Protein AF-A0A961HIG5-F1 (afdb_monomer)

Secondary structure (DSSP, 8-state):
----------------SS--TT-------EE--HHHHHTS----EEETTTEEE-HHHHHHHHTT---------HHHH-S-TTSSSPPHHHHHHHHHHHSB--STT---BGGGSEEEESSPP-SS-TTTS--SSGGGEEEE-HHHHHHHHHSS-EEEE-TT--EEEE-TTS-EEEPPS-SHHHH-GGGS----TT-HHHHHHHHHHHHHHHHHHHHHHHHHHHS----

Sequence (227 aa):
APAADRSRRHSIDGCGVDGCGSGARPVFHIVVNLSTLLGLDNDPGFLDGHGIIDAATLRTMVVEAERSYLNTHTKQADRQPTRYTPSKKLINLVKAGELCCTFPGCNSPVWKADIDHTTPFDHRNPTQGGQTVLTNLKPLCRFHHRIKTFTSWQDYQDDLGHGWFQSPTGHEFHAAFFTGRTLFPGLIPHRDPDHPARASLDTARQKRITKLADDQRKWDEANPPPF

Foldseek 3Di:
DDDDDDDDDDDCDDDDPDDPPDDPDDDKDKADDPCLLVVVDFQWIAIQPPGTHTSVVVNVVCPPDDDDDAAQPQCVQQVCQLDPDGDPNLLVLQQLFFQFAQPAPGRHGQVQWDWDFLFDADPVDRVPTGTPGNQGIHTHHPVVVCCCVPHPKHKDGDPQGWIWIADPVGDIGTTDPDGSCVSVVSSGRDDDPVPVVVVVVVVVVVVVVVVVVVVVVVVCVVVPPPD

Structure (mmCIF, N/CA/C/O backbone):
data_AF-A0A961HIG5-F1
#
_entry.id   AF-A0A961HIG5-F1
#
loop_
_atom_site.group_PDB
_atom_site.id
_atom_site.type_symbol
_atom_site.label_atom_id
_atom_site.label_alt_id
_atom_site.label_comp_id
_atom_site.label_asym_id
_atom_site.label_entity_id
_atom_site.label_seq_id
_atom_site.pdbx_PDB_ins_code
_atom_site.Cartn_x
_atom_site.Cartn_y
_atom_site.Cartn_z
_atom_site.occupancy
_atom_site.B_iso_or_equiv
_atom_site.auth_seq_id
_atom_site.auth_comp_id
_atom_site.auth_asym_id
_atom_site.auth_atom_id
_atom_site.pdbx_PDB_model_num
ATOM 1 N N . ALA A 1 1 ? -39.664 -16.058 -52.131 1.00 27.89 1 ALA A N 1
ATOM 2 C CA . ALA A 1 1 ? -38.583 -16.478 -53.048 1.00 27.89 1 ALA A CA 1
ATOM 3 C C . ALA A 1 1 ? -37.501 -15.394 -53.061 1.00 27.89 1 ALA A C 1
ATOM 5 O O . ALA A 1 1 ? -37.870 -14.236 -52.905 1.00 27.89 1 ALA A O 1
ATOM 6 N N . PRO A 1 2 ? -36.208 -15.755 -53.104 1.00 38.97 2 PRO A N 1
ATOM 7 C CA . PRO A 1 2 ? -35.175 -15.142 -52.261 1.00 38.97 2 PRO A CA 1
ATOM 8 C C . PRO A 1 2 ? -34.035 -14.410 -53.011 1.00 38.97 2 PRO A C 1
ATOM 10 O O . PRO A 1 2 ? -33.870 -14.580 -54.209 1.00 38.97 2 PRO A O 1
ATOM 13 N N . ALA A 1 3 ? -33.254 -13.656 -52.218 1.00 30.62 3 ALA A N 1
ATOM 14 C CA . ALA A 1 3 ? -31.792 -13.435 -52.222 1.00 30.62 3 ALA A CA 1
ATOM 15 C C . ALA A 1 3 ? -31.016 -12.916 -53.460 1.00 30.62 3 ALA A C 1
ATOM 17 O O . ALA A 1 3 ? -30.985 -13.543 -54.510 1.00 30.62 3 ALA A O 1
ATOM 18 N N . ALA A 1 4 ? -30.219 -11.862 -53.217 1.00 35.62 4 ALA A N 1
ATOM 19 C CA . ALA A 1 4 ? -28.818 -11.702 -53.658 1.00 35.62 4 ALA A CA 1
ATOM 20 C C . ALA A 1 4 ? -28.179 -10.559 -52.828 1.00 35.62 4 ALA A C 1
ATOM 22 O O . ALA A 1 4 ? -28.488 -9.388 -53.029 1.00 35.62 4 ALA A O 1
ATOM 23 N N . ASP A 1 5 ? -27.553 -10.846 -51.685 1.00 37.12 5 ASP A N 1
ATOM 24 C CA . ASP A 1 5 ? -26.094 -10.984 -51.500 1.00 37.12 5 ASP A CA 1
ATOM 25 C C . ASP A 1 5 ? -25.216 -10.102 -52.411 1.00 37.12 5 ASP A C 1
ATOM 27 O O . ASP A 1 5 ? -25.102 -10.329 -53.616 1.00 37.12 5 ASP A O 1
ATOM 31 N N . ARG A 1 6 ? -24.546 -9.115 -51.801 1.00 35.97 6 ARG A N 1
ATOM 32 C CA . ARG A 1 6 ? -23.337 -8.481 -52.343 1.00 35.97 6 ARG A CA 1
ATOM 33 C C . ARG A 1 6 ? -22.334 -8.239 -51.218 1.00 35.97 6 ARG A C 1
ATOM 35 O O . ARG A 1 6 ? -22.280 -7.168 -50.613 1.00 35.97 6 ARG A O 1
ATOM 42 N N . SER A 1 7 ? -21.507 -9.252 -50.988 1.00 35.88 7 SER A N 1
ATOM 43 C CA . SER A 1 7 ? -20.233 -9.193 -50.272 1.00 35.88 7 SER A CA 1
ATOM 44 C C . SER A 1 7 ? -19.370 -7.991 -50.703 1.00 35.88 7 SER A C 1
ATOM 46 O O . SER A 1 7 ? -18.985 -7.886 -51.873 1.00 35.88 7 SER A O 1
ATOM 48 N N . ARG A 1 8 ? -19.000 -7.107 -49.764 1.00 38.16 8 ARG A N 1
ATOM 49 C CA . ARG A 1 8 ? -17.927 -6.116 -49.961 1.00 38.16 8 ARG A CA 1
ATOM 50 C C . ARG A 1 8 ? -16.579 -6.784 -49.703 1.00 38.16 8 ARG A C 1
ATOM 52 O O . ARG A 1 8 ? -16.236 -7.067 -48.558 1.00 38.16 8 ARG A O 1
ATOM 59 N N . ARG A 1 9 ? -15.808 -7.013 -50.767 1.00 37.03 9 ARG A N 1
ATOM 60 C CA . ARG A 1 9 ? -14.381 -7.345 -50.673 1.00 37.03 9 ARG A CA 1
ATOM 61 C C . ARG A 1 9 ? -13.638 -6.109 -50.160 1.00 37.03 9 ARG A C 1
ATOM 63 O O . ARG A 1 9 ? -13.699 -5.063 -50.799 1.00 37.03 9 ARG A O 1
ATOM 70 N N . HIS A 1 10 ? -12.982 -6.220 -49.007 1.00 35.84 10 HIS A N 1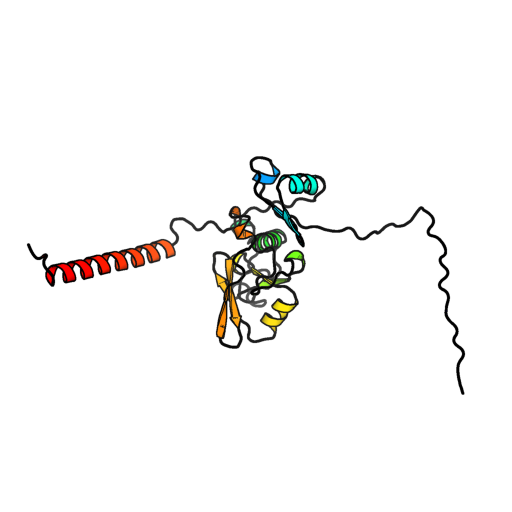
ATOM 71 C CA . HIS A 1 10 ? -11.962 -5.258 -48.595 1.00 35.84 10 HIS A CA 1
ATOM 72 C C . HIS A 1 10 ? -10.708 -5.534 -49.425 1.00 35.84 10 HIS A C 1
ATOM 74 O O . HIS A 1 10 ? -10.149 -6.628 -49.353 1.00 35.84 10 HIS A O 1
ATOM 80 N N . SER A 1 11 ? -10.332 -4.559 -50.255 1.00 34.88 11 SER A N 1
ATOM 81 C CA . SER A 1 11 ? -9.050 -4.535 -50.956 1.00 34.88 11 SER A CA 1
ATOM 82 C C . SER A 1 11 ? -7.937 -4.441 -49.918 1.00 34.88 11 SER A C 1
ATOM 84 O O . SER A 1 11 ? -7.980 -3.582 -49.037 1.00 34.88 11 SER A O 1
ATOM 86 N N . ILE A 1 12 ? -6.982 -5.360 -49.998 1.00 47.44 12 ILE A N 1
ATOM 87 C CA . ILE A 1 12 ? -5.754 -5.345 -49.212 1.00 47.44 12 ILE A CA 1
ATOM 88 C C . ILE A 1 12 ? -4.746 -4.568 -50.060 1.00 47.44 12 ILE A C 1
ATOM 90 O O . ILE A 1 12 ? -3.967 -5.167 -50.794 1.00 47.44 12 ILE A O 1
ATOM 94 N N . ASP A 1 13 ? -4.817 -3.239 -50.019 1.00 41.00 13 ASP A N 1
ATOM 95 C CA . ASP A 1 13 ? -3.813 -2.385 -50.652 1.00 41.00 13 ASP A CA 1
ATOM 96 C C . ASP A 1 13 ? -2.724 -2.039 -49.632 1.00 41.00 13 ASP A C 1
ATOM 98 O O . ASP A 1 13 ? -2.993 -1.647 -48.495 1.00 41.00 13 ASP A O 1
ATOM 102 N N . GLY A 1 14 ? -1.486 -2.318 -50.039 1.00 38.78 14 GLY A N 1
ATOM 103 C CA . GLY A 1 14 ? -0.325 -2.492 -49.179 1.00 38.78 14 GLY A CA 1
ATOM 104 C C . GLY A 1 14 ? 0.118 -1.259 -48.395 1.00 38.78 14 GLY A C 1
ATOM 105 O O . GLY A 1 14 ? 0.105 -0.129 -48.878 1.00 38.78 14 GLY A O 1
ATOM 106 N N . CYS A 1 15 ? 0.611 -1.512 -47.181 1.00 40.19 15 CYS A N 1
ATOM 107 C CA . CYS A 1 15 ? 1.412 -0.552 -46.437 1.00 40.19 15 CYS A CA 1
ATOM 108 C C . CYS A 1 15 ? 2.809 -0.463 -47.058 1.00 40.19 15 CYS A C 1
ATOM 110 O O . CYS A 1 15 ? 3.626 -1.374 -46.914 1.00 40.19 15 CYS A O 1
ATOM 112 N N . GLY A 1 16 ? 3.068 0.657 -47.730 1.00 37.06 16 GLY A N 1
ATOM 113 C CA . GLY A 1 16 ? 4.418 1.149 -47.961 1.00 37.06 16 GLY A CA 1
ATOM 114 C C . GLY A 1 16 ? 5.105 1.465 -46.633 1.00 37.06 16 GLY A C 1
ATOM 115 O O . GLY A 1 16 ? 4.477 1.914 -45.671 1.00 37.06 16 GLY A O 1
ATOM 116 N N . VAL A 1 17 ? 6.401 1.177 -46.595 1.00 49.66 17 VAL A N 1
ATOM 117 C CA . VAL A 1 17 ? 7.328 1.658 -45.570 1.00 49.66 17 VAL A CA 1
ATOM 118 C C . VAL A 1 17 ? 7.279 3.191 -45.567 1.00 49.66 17 VAL A C 1
ATOM 120 O O . VAL A 1 17 ? 7.107 3.781 -46.626 1.00 49.66 17 VAL A O 1
ATOM 123 N N . ASP A 1 18 ? 7.406 3.804 -44.392 1.00 48.84 18 ASP A N 1
ATOM 124 C CA . ASP A 1 18 ? 7.372 5.258 -44.138 1.00 48.84 18 ASP A CA 1
ATOM 125 C C . ASP A 1 18 ? 5.998 5.809 -43.714 1.00 48.84 18 ASP A C 1
ATOM 127 O O . ASP A 1 18 ? 5.265 6.425 -44.482 1.00 48.84 18 ASP A O 1
ATOM 131 N N . GLY A 1 19 ? 5.671 5.643 -42.421 1.00 51.16 19 GLY A N 1
ATOM 132 C CA . GLY A 1 19 ? 4.637 6.469 -41.782 1.00 51.16 19 GLY A CA 1
ATOM 133 C C . GLY A 1 19 ? 3.718 5.808 -40.753 1.00 51.16 19 GLY A C 1
ATOM 134 O O . GLY A 1 19 ? 2.535 6.121 -40.739 1.00 51.16 19 GLY A O 1
ATOM 135 N N . CYS A 1 20 ? 4.207 4.945 -39.854 1.00 45.97 20 CYS A N 1
ATOM 136 C CA . CYS A 1 20 ? 3.412 4.492 -38.697 1.00 45.97 20 CYS A CA 1
ATOM 137 C C . CYS A 1 20 ? 3.856 5.200 -37.404 1.00 45.97 20 CYS A C 1
ATOM 139 O O . CYS A 1 20 ? 4.353 4.591 -36.456 1.00 45.97 20 CYS A O 1
ATOM 141 N N . GLY A 1 21 ? 3.711 6.524 -37.371 1.00 54.53 21 GLY A N 1
ATOM 142 C CA . GLY A 1 21 ? 4.000 7.349 -36.198 1.00 54.53 21 GLY A CA 1
ATOM 143 C C . GLY A 1 21 ? 2.856 7.337 -35.183 1.00 54.53 21 GLY A C 1
ATOM 144 O O . GLY A 1 21 ? 2.127 8.316 -35.097 1.00 54.53 21 GLY A O 1
ATOM 145 N N . SER A 1 22 ? 2.666 6.228 -34.460 1.00 60.75 22 SER A N 1
ATOM 146 C CA . SER A 1 22 ? 2.054 6.143 -33.108 1.00 60.75 22 SER A CA 1
ATOM 147 C C . SER A 1 22 ? 1.674 4.696 -32.761 1.00 60.75 22 SER A C 1
ATOM 149 O O . SER A 1 22 ? 0.529 4.375 -32.455 1.00 60.75 22 SER A O 1
ATOM 151 N N . GLY A 1 23 ? 2.650 3.785 -32.793 1.00 63.56 23 GLY A N 1
ATOM 152 C CA . GLY A 1 23 ? 2.466 2.474 -32.167 1.00 63.56 23 GLY A CA 1
ATOM 153 C C . GLY A 1 23 ? 2.168 2.645 -30.674 1.00 63.56 23 GLY A C 1
ATOM 154 O O . GLY A 1 23 ? 2.812 3.459 -30.005 1.00 63.56 23 GLY A O 1
ATOM 155 N N . ALA A 1 24 ? 1.187 1.906 -30.151 1.00 75.19 24 ALA A N 1
ATOM 156 C CA . ALA A 1 24 ? 0.910 1.876 -28.720 1.00 75.19 24 ALA A CA 1
ATOM 157 C C . ALA A 1 24 ? 2.203 1.533 -27.965 1.00 75.19 24 ALA A C 1
ATOM 159 O O . ALA A 1 24 ? 2.810 0.489 -28.200 1.00 75.19 24 ALA A O 1
ATOM 160 N N . ARG A 1 25 ? 2.644 2.429 -27.078 1.00 74.69 25 ARG A N 1
ATOM 161 C CA . ARG A 1 25 ? 3.810 2.188 -26.227 1.00 74.69 25 ARG A CA 1
ATOM 162 C C . ARG A 1 25 ? 3.351 1.437 -24.980 1.00 74.69 25 ARG A C 1
ATOM 164 O O . ARG A 1 25 ? 2.578 2.012 -24.211 1.00 74.69 25 ARG A O 1
ATOM 171 N N . PRO A 1 26 ? 3.772 0.179 -24.770 1.00 77.50 26 PRO A N 1
ATOM 172 C CA . PRO A 1 26 ? 3.447 -0.518 -23.538 1.00 77.50 26 PRO A CA 1
ATOM 173 C C . PRO A 1 26 ? 4.141 0.187 -22.370 1.00 77.50 26 PRO A C 1
ATOM 175 O O . PRO A 1 26 ? 5.339 0.458 -22.419 1.00 77.50 26 PRO A O 1
ATOM 178 N N . VAL A 1 27 ? 3.372 0.510 -21.331 1.00 83.44 27 VAL A N 1
ATOM 179 C CA . VAL A 1 27 ? 3.890 1.065 -20.078 1.00 83.44 27 VAL A CA 1
ATOM 180 C C . VAL A 1 27 ? 3.817 -0.030 -19.030 1.00 83.44 27 VAL A C 1
ATOM 182 O O . VAL A 1 27 ? 2.736 -0.539 -18.737 1.00 83.44 27 VAL A O 1
ATOM 185 N N . PHE A 1 28 ? 4.971 -0.377 -18.473 1.00 85.56 28 PHE A N 1
ATOM 186 C CA . PHE A 1 28 ? 5.079 -1.305 -17.358 1.00 85.56 28 PHE A CA 1
ATOM 187 C C . PHE A 1 28 ? 5.464 -0.543 -16.100 1.00 85.56 28 PHE A C 1
ATOM 189 O O . PHE A 1 28 ? 6.299 0.362 -16.135 1.00 85.56 28 PHE A O 1
ATOM 196 N N . HIS A 1 29 ? 4.868 -0.932 -14.980 1.00 89.88 29 HIS A N 1
ATOM 197 C CA . HIS A 1 29 ? 5.232 -0.400 -13.681 1.00 89.88 29 HIS A CA 1
ATOM 198 C C . HIS A 1 29 ? 6.036 -1.441 -12.916 1.00 89.88 29 HIS A C 1
ATOM 200 O O . HIS A 1 29 ? 5.596 -2.580 -12.756 1.00 89.88 29 HIS A O 1
ATOM 206 N N . ILE A 1 30 ? 7.210 -1.027 -12.449 1.00 91.75 30 ILE A N 1
ATOM 207 C CA . ILE A 1 30 ? 8.127 -1.862 -11.681 1.00 91.75 30 ILE A CA 1
ATOM 208 C C . ILE A 1 30 ? 8.302 -1.228 -10.305 1.00 91.75 30 ILE A C 1
ATOM 210 O O . ILE A 1 30 ? 8.527 -0.021 -10.197 1.00 91.75 30 ILE A O 1
ATOM 214 N N . VAL A 1 31 ? 8.205 -2.044 -9.260 1.00 93.00 31 VAL A N 1
ATOM 215 C CA . VAL A 1 31 ? 8.526 -1.658 -7.884 1.00 93.00 31 VAL A CA 1
ATOM 216 C C . VAL A 1 31 ? 9.717 -2.488 -7.425 1.00 93.00 31 VAL A C 1
ATOM 218 O O . VAL A 1 31 ? 9.746 -3.702 -7.625 1.00 93.00 31 VAL A O 1
ATOM 221 N N . VAL A 1 32 ? 10.718 -1.825 -6.850 1.00 93.00 32 VAL A N 1
ATOM 222 C CA . VAL A 1 32 ? 11.973 -2.454 -6.436 1.00 93.00 32 VAL A CA 1
ATOM 223 C C . VAL A 1 32 ? 12.620 -1.695 -5.286 1.00 93.00 32 VAL A C 1
ATOM 225 O O . VAL A 1 32 ? 12.506 -0.468 -5.207 1.00 93.00 32 VAL A O 1
ATOM 228 N N . ASN A 1 33 ? 13.347 -2.416 -4.433 1.00 92.12 33 ASN A N 1
ATOM 229 C CA . ASN A 1 33 ? 14.245 -1.808 -3.461 1.00 92.12 33 ASN A CA 1
ATOM 230 C C . ASN A 1 33 ? 15.426 -1.116 -4.162 1.00 92.12 33 ASN A C 1
ATOM 232 O O . ASN A 1 33 ? 16.000 -1.610 -5.135 1.00 92.12 33 ASN A O 1
ATOM 236 N N . LEU A 1 34 ? 15.834 0.041 -3.637 1.00 90.69 34 LEU A N 1
ATOM 237 C CA . LEU A 1 34 ? 16.989 0.766 -4.172 1.00 90.69 34 LEU A CA 1
ATOM 238 C C . LEU A 1 34 ? 18.288 -0.042 -4.018 1.00 90.69 34 LEU A C 1
ATOM 240 O O . LEU A 1 34 ? 19.128 -0.012 -4.910 1.00 90.69 34 LEU A O 1
ATOM 244 N N . SER A 1 35 ? 18.445 -0.778 -2.917 1.00 91.12 35 SER A N 1
ATOM 245 C CA . SER A 1 35 ? 19.607 -1.635 -2.656 1.00 91.12 35 SER A CA 1
ATOM 246 C C . SER A 1 35 ? 19.746 -2.745 -3.699 1.00 91.12 35 SER A C 1
ATOM 248 O O . SER A 1 35 ? 20.835 -2.928 -4.253 1.00 91.12 35 SER A O 1
ATOM 250 N N . THR A 1 36 ? 18.629 -3.373 -4.074 1.00 91.81 36 THR A N 1
ATOM 251 C CA . THR A 1 36 ? 18.573 -4.310 -5.193 1.00 91.81 36 THR A CA 1
ATOM 252 C C . THR A 1 36 ? 18.992 -3.620 -6.466 1.00 91.81 36 THR A C 1
ATOM 254 O O . THR A 1 36 ? 19.900 -4.106 -7.114 1.00 91.81 36 THR A O 1
ATOM 257 N N . LEU A 1 37 ? 18.425 -2.461 -6.815 1.00 90.38 37 LEU A N 1
ATOM 258 C CA . LEU A 1 37 ? 18.792 -1.758 -8.048 1.00 90.38 37 LEU A CA 1
ATOM 259 C C . LEU A 1 37 ? 20.294 -1.414 -8.109 1.00 90.38 37 LEU A C 1
ATOM 261 O O . LEU A 1 37 ? 20.908 -1.540 -9.166 1.00 90.38 37 LEU A O 1
ATOM 265 N N . LEU A 1 38 ? 20.889 -1.034 -6.975 1.00 91.00 38 LEU A N 1
ATOM 266 C CA . LEU A 1 38 ? 22.311 -0.703 -6.841 1.00 91.00 38 LEU A CA 1
ATOM 267 C C . LEU A 1 38 ? 23.243 -1.928 -6.805 1.00 91.00 38 LEU A C 1
ATOM 269 O O . LEU A 1 38 ? 24.457 -1.757 -6.847 1.00 91.00 38 LEU A O 1
ATOM 273 N N . GLY A 1 39 ? 22.704 -3.149 -6.736 1.00 91.81 39 GLY A N 1
ATOM 274 C CA . GLY A 1 39 ? 23.513 -4.376 -6.685 1.00 91.81 39 GLY A CA 1
ATOM 275 C C . GLY A 1 39 ? 24.092 -4.688 -5.314 1.00 91.81 39 GLY A C 1
ATOM 276 O O . GLY A 1 39 ? 25.037 -5.464 -5.221 1.00 91.81 39 GLY A O 1
ATOM 277 N N . LEU A 1 40 ? 23.523 -4.101 -4.260 1.00 93.00 40 LEU A N 1
ATOM 278 C CA . LEU A 1 40 ? 23.898 -4.392 -2.876 1.00 93.00 40 LEU A CA 1
ATOM 279 C C . LEU A 1 40 ? 23.270 -5.702 -2.378 1.00 93.00 40 LEU A C 1
ATOM 281 O O . LEU A 1 40 ? 23.821 -6.348 -1.492 1.00 93.00 40 LEU A O 1
ATOM 285 N N . ASP A 1 41 ? 22.143 -6.096 -2.969 1.00 93.06 41 ASP A N 1
ATOM 286 C CA . ASP A 1 41 ? 21.454 -7.362 -2.733 1.00 93.06 41 ASP A CA 1
ATOM 287 C C . ASP A 1 41 ? 20.773 -7.869 -4.021 1.00 93.06 41 ASP A C 1
ATOM 289 O O . ASP A 1 41 ? 20.857 -7.247 -5.091 1.00 93.06 41 ASP A O 1
ATOM 293 N N . ASN A 1 42 ? 20.122 -9.030 -3.910 1.00 94.00 42 ASN A N 1
ATOM 294 C CA . ASN A 1 42 ? 19.331 -9.661 -4.966 1.00 94.00 42 ASN A CA 1
ATOM 295 C C . ASN A 1 42 ? 17.886 -9.915 -4.513 1.00 94.00 42 ASN A C 1
ATOM 297 O O . ASN A 1 42 ? 17.303 -10.939 -4.880 1.00 94.00 42 ASN A O 1
ATOM 301 N N . ASP A 1 43 ? 17.314 -9.008 -3.717 1.00 93.38 43 ASP A N 1
ATOM 302 C CA . ASP A 1 43 ? 15.897 -9.109 -3.371 1.00 93.38 43 ASP A CA 1
ATOM 303 C C . ASP A 1 43 ? 15.028 -9.048 -4.641 1.00 93.38 43 ASP A C 1
ATOM 305 O O . ASP A 1 43 ? 15.388 -8.401 -5.631 1.00 93.38 43 ASP A O 1
ATOM 309 N N . PRO A 1 44 ? 13.883 -9.741 -4.666 1.00 93.56 44 PRO A N 1
ATOM 310 C CA . PRO A 1 44 ? 13.012 -9.721 -5.827 1.00 93.56 44 PRO A CA 1
ATOM 311 C C . PRO A 1 44 ? 12.307 -8.366 -5.992 1.00 93.56 44 PRO A C 1
ATOM 313 O O . PRO A 1 44 ? 12.047 -7.641 -5.031 1.00 93.56 44 PRO A O 1
ATOM 316 N N . GLY A 1 45 ? 11.933 -8.046 -7.229 1.00 93.19 45 GLY A N 1
ATOM 317 C CA . GLY A 1 45 ? 11.061 -6.914 -7.537 1.00 93.19 45 GLY A CA 1
ATOM 318 C C . GLY A 1 45 ? 9.658 -7.352 -7.932 1.00 93.19 45 GLY A C 1
ATOM 319 O O . GLY A 1 45 ? 9.367 -8.538 -8.069 1.00 93.19 45 GLY A O 1
ATOM 320 N N . PHE A 1 46 ? 8.782 -6.378 -8.156 1.00 93.56 46 PHE A N 1
ATOM 321 C CA . PHE A 1 46 ? 7.431 -6.607 -8.656 1.00 93.56 46 PHE A CA 1
ATOM 322 C C . PHE A 1 46 ? 7.233 -5.911 -10.000 1.00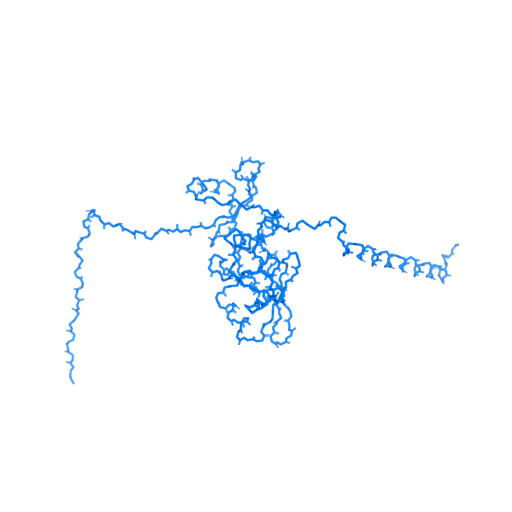 93.56 46 PHE A C 1
ATOM 324 O O . PHE A 1 46 ? 7.473 -4.709 -10.116 1.00 93.56 46 PHE A O 1
ATOM 331 N N . LEU A 1 47 ? 6.752 -6.658 -10.990 1.00 92.12 47 LEU A N 1
ATOM 332 C CA . LEU A 1 47 ? 6.359 -6.180 -12.309 1.00 92.12 47 LEU A CA 1
ATOM 333 C C . LEU A 1 47 ? 4.840 -6.273 -12.451 1.00 92.12 47 LEU A C 1
ATOM 335 O O . LEU A 1 47 ? 4.253 -7.354 -12.355 1.00 92.12 47 LEU A O 1
ATOM 339 N N . ASP A 1 48 ? 4.197 -5.142 -12.728 1.00 87.88 48 ASP A N 1
ATOM 340 C CA . ASP A 1 48 ? 2.748 -5.105 -12.883 1.00 87.88 48 ASP A CA 1
ATOM 341 C C . ASP A 1 48 ? 2.244 -6.060 -13.979 1.00 87.88 48 ASP A C 1
ATOM 343 O O . ASP A 1 48 ? 2.833 -6.194 -15.056 1.00 87.88 48 ASP A O 1
ATOM 347 N N . GLY A 1 49 ? 1.147 -6.756 -13.680 1.00 84.19 49 GLY A N 1
ATOM 348 C CA . GLY A 1 49 ? 0.547 -7.769 -14.551 1.00 84.19 49 GLY A CA 1
ATOM 349 C C . GLY A 1 49 ? 1.306 -9.099 -14.655 1.00 84.19 49 GLY A C 1
ATOM 350 O O . GLY A 1 49 ? 0.733 -10.051 -15.176 1.00 84.19 49 GLY A O 1
ATOM 351 N N . HIS A 1 50 ? 2.540 -9.190 -14.148 1.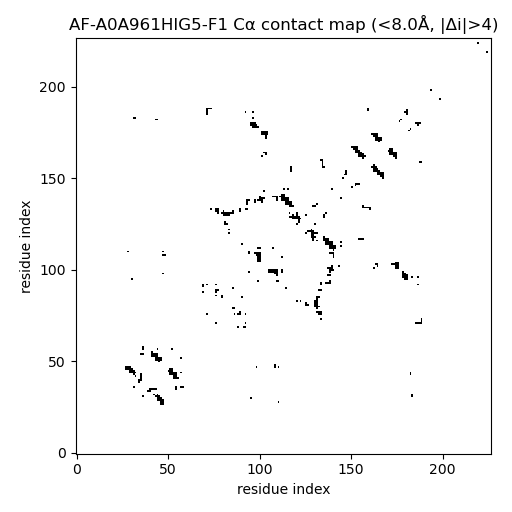00 87.56 50 HIS A N 1
ATOM 352 C CA . HIS A 1 50 ? 3.372 -10.400 -14.222 1.00 87.56 50 HIS A CA 1
ATOM 353 C C . HIS A 1 50 ? 3.704 -10.974 -12.840 1.00 87.56 50 HIS A C 1
ATOM 355 O O . HIS A 1 50 ? 3.843 -12.185 -12.697 1.00 87.56 50 HIS A O 1
ATOM 361 N N . GLY A 1 51 ? 3.774 -10.124 -11.813 1.00 89.62 51 GLY A N 1
ATOM 362 C CA . GLY A 1 51 ? 4.057 -10.526 -10.442 1.00 89.62 51 GLY A CA 1
ATOM 363 C C . GLY A 1 51 ? 5.522 -10.333 -10.064 1.00 89.62 51 GLY A C 1
ATOM 364 O O . GLY A 1 51 ? 6.163 -9.363 -10.463 1.00 89.62 51 GLY A O 1
ATOM 365 N N . ILE A 1 52 ? 6.033 -11.235 -9.230 1.00 92.38 52 ILE A N 1
ATOM 366 C CA . ILE A 1 52 ? 7.389 -11.151 -8.686 1.00 92.38 52 ILE A CA 1
ATOM 367 C C . ILE A 1 52 ? 8.405 -11.527 -9.774 1.00 92.38 52 ILE A C 1
ATOM 369 O O . ILE A 1 52 ? 8.240 -12.542 -10.447 1.00 92.38 52 ILE A O 1
ATOM 373 N N . ILE A 1 53 ? 9.454 -10.718 -9.926 1.00 94.19 53 ILE A N 1
ATOM 374 C CA . ILE A 1 53 ? 10.549 -10.933 -10.880 1.00 94.19 53 ILE A CA 1
ATOM 375 C C . ILE A 1 53 ? 11.902 -10.922 -10.165 1.00 94.19 53 ILE A C 1
ATOM 377 O O . ILE A 1 53 ? 12.068 -10.274 -9.129 1.00 94.19 53 ILE A O 1
ATOM 381 N N . ASP A 1 54 ? 12.878 -11.640 -10.717 1.00 95.25 54 ASP A N 1
ATOM 382 C CA . ASP A 1 54 ? 14.222 -11.708 -10.153 1.00 95.25 54 ASP A CA 1
ATOM 383 C C . ASP A 1 54 ? 15.017 -10.411 -10.382 1.00 95.25 54 ASP A C 1
ATOM 385 O O . ASP A 1 54 ? 14.751 -9.625 -11.299 1.00 95.25 54 ASP A O 1
ATOM 389 N N . ALA A 1 55 ? 16.033 -10.201 -9.545 1.00 94.81 55 ALA A N 1
ATOM 390 C CA . ALA A 1 55 ? 16.855 -9.002 -9.582 1.00 94.81 55 ALA A CA 1
ATOM 391 C C . ALA A 1 55 ? 17.633 -8.833 -10.901 1.00 94.81 55 ALA A C 1
ATOM 393 O O . ALA A 1 55 ? 17.866 -7.699 -11.317 1.00 94.81 55 ALA A O 1
ATOM 394 N N . ALA A 1 56 ? 18.050 -9.914 -11.571 1.00 93.44 56 ALA A N 1
ATOM 395 C CA . ALA A 1 56 ? 18.814 -9.813 -12.815 1.00 93.44 56 ALA A CA 1
ATOM 396 C C . ALA A 1 56 ? 17.921 -9.319 -13.960 1.00 93.44 56 ALA A C 1
ATOM 398 O O . ALA A 1 56 ? 18.258 -8.326 -14.608 1.00 93.44 56 ALA A O 1
ATOM 399 N N . THR A 1 57 ? 16.746 -9.931 -14.134 1.00 92.56 57 THR A N 1
ATOM 400 C CA . THR A 1 57 ? 15.729 -9.483 -15.098 1.00 92.56 57 THR A CA 1
ATOM 401 C C . THR A 1 57 ? 15.333 -8.032 -14.845 1.00 92.56 57 THR A C 1
ATOM 403 O O . THR A 1 57 ? 15.254 -7.222 -15.773 1.00 92.56 57 THR A O 1
ATOM 406 N N . LEU A 1 58 ? 15.140 -7.669 -13.576 1.00 92.00 58 LEU A N 1
ATOM 407 C CA . LEU A 1 58 ? 14.768 -6.316 -13.197 1.00 92.00 58 LEU A CA 1
ATOM 408 C C . LEU A 1 58 ? 15.822 -5.280 -13.591 1.00 92.00 58 LEU A C 1
ATOM 410 O O . LEU A 1 58 ? 15.475 -4.243 -14.159 1.00 92.00 58 LEU A O 1
ATOM 414 N N . ARG A 1 59 ? 17.105 -5.542 -13.310 1.00 91.75 59 ARG A N 1
ATOM 415 C CA . ARG A 1 59 ? 18.203 -4.629 -13.672 1.00 91.75 59 ARG A CA 1
ATOM 416 C C . ARG A 1 59 ? 18.212 -4.354 -15.169 1.00 91.75 59 ARG A C 1
ATOM 418 O O . ARG A 1 59 ? 18.380 -3.201 -15.549 1.00 91.75 59 ARG A O 1
ATOM 425 N N . THR A 1 60 ? 17.977 -5.376 -15.993 1.00 90.75 60 THR A N 1
ATOM 426 C CA . THR A 1 60 ? 17.876 -5.231 -17.450 1.00 90.75 60 THR A CA 1
ATOM 427 C C . THR A 1 60 ? 16.706 -4.333 -17.848 1.00 90.75 60 THR A C 1
ATOM 429 O O . THR A 1 60 ? 16.882 -3.434 -18.665 1.00 90.75 60 THR A O 1
ATOM 432 N N . MET A 1 61 ? 15.531 -4.512 -17.236 1.00 87.12 61 MET A N 1
ATOM 433 C CA . MET A 1 61 ? 14.343 -3.702 -17.539 1.00 87.12 61 MET A CA 1
ATOM 434 C C . MET A 1 61 ? 14.482 -2.236 -17.105 1.00 87.12 61 MET A C 1
ATOM 436 O O . MET A 1 61 ? 13.998 -1.334 -17.785 1.00 87.12 61 MET A O 1
ATOM 440 N N . VAL A 1 62 ? 15.142 -1.970 -15.974 1.00 85.81 62 VAL A N 1
ATOM 441 C CA . VAL A 1 62 ? 15.230 -0.615 -15.400 1.00 85.81 62 VAL A CA 1
ATOM 442 C C . VAL A 1 62 ? 16.255 0.277 -16.122 1.00 85.81 62 VAL A C 1
ATOM 444 O O . VAL A 1 62 ? 16.257 1.494 -15.907 1.00 85.81 62 VAL A O 1
ATOM 447 N N . VAL A 1 63 ? 17.099 -0.269 -17.009 1.00 83.56 63 VAL A N 1
ATOM 448 C CA . VAL A 1 63 ? 18.056 0.521 -17.815 1.00 83.56 63 VAL A CA 1
ATOM 449 C C . VAL A 1 63 ? 17.352 1.641 -18.584 1.00 83.56 63 VAL A C 1
ATOM 451 O O . VAL A 1 63 ? 17.810 2.780 -18.539 1.00 83.56 63 VAL A O 1
ATOM 454 N N . GLU A 1 64 ? 16.217 1.341 -19.212 1.00 79.75 64 GLU A N 1
ATOM 455 C CA . GLU A 1 64 ? 15.481 2.276 -20.077 1.00 79.75 64 GLU A CA 1
ATOM 456 C C . GLU A 1 64 ? 14.273 2.930 -19.383 1.00 79.75 64 GLU A C 1
ATOM 458 O O . GLU A 1 64 ? 13.543 3.715 -19.989 1.00 79.75 64 GLU A O 1
ATOM 463 N N . ALA A 1 65 ? 14.037 2.614 -18.107 1.00 84.06 65 ALA A N 1
ATOM 464 C CA . ALA A 1 65 ? 12.855 3.063 -17.382 1.00 84.06 65 ALA A CA 1
ATOM 465 C C . ALA A 1 65 ? 12.998 4.494 -16.839 1.00 84.06 65 ALA A C 1
ATOM 467 O O . ALA A 1 65 ? 14.034 4.870 -16.284 1.00 84.06 65 ALA A O 1
ATOM 468 N N . GLU A 1 66 ? 11.908 5.265 -16.890 1.00 86.12 66 GLU A N 1
ATOM 469 C CA . GLU A 1 66 ? 11.763 6.463 -16.059 1.00 86.12 66 GLU A CA 1
ATOM 470 C C . GLU A 1 66 ? 11.655 6.047 -14.584 1.00 86.12 66 GLU A C 1
ATOM 472 O O . GLU A 1 66 ? 10.921 5.120 -14.233 1.00 86.12 66 GLU A O 1
ATOM 477 N N . ARG A 1 67 ? 12.395 6.727 -13.702 1.00 85.88 67 ARG A N 1
ATOM 478 C CA . ARG A 1 67 ? 12.536 6.326 -12.296 1.00 85.88 67 ARG A CA 1
ATOM 479 C C . ARG A 1 67 ? 11.918 7.356 -11.365 1.00 85.88 67 ARG A C 1
ATOM 481 O O . ARG A 1 67 ? 12.207 8.547 -11.453 1.00 85.88 67 ARG A O 1
ATOM 488 N N . SER A 1 68 ? 11.128 6.876 -10.410 1.00 84.38 68 SER A N 1
ATOM 489 C CA . SER A 1 68 ? 10.618 7.671 -9.295 1.00 84.38 68 SER A CA 1
ATOM 490 C C . SER A 1 68 ? 11.083 7.053 -7.983 1.00 84.38 68 SER A C 1
ATOM 492 O O . SER A 1 68 ? 10.801 5.889 -7.712 1.00 84.38 68 SER A O 1
ATOM 494 N N . TYR A 1 69 ? 11.798 7.827 -7.168 1.00 85.38 69 TYR A N 1
ATOM 495 C CA . TYR A 1 69 ? 12.287 7.365 -5.872 1.00 85.38 69 TYR A CA 1
ATOM 496 C C . TYR A 1 69 ? 11.258 7.652 -4.778 1.00 85.38 69 TYR A C 1
ATOM 498 O O . TYR A 1 69 ? 10.834 8.796 -4.573 1.00 85.38 69 TYR A O 1
ATOM 506 N N . LEU A 1 70 ? 10.864 6.601 -4.064 1.00 81.94 70 LEU A N 1
ATOM 507 C CA . LEU A 1 70 ? 9.928 6.678 -2.952 1.00 81.94 70 LEU A CA 1
ATOM 508 C C . LEU A 1 70 ? 10.715 6.675 -1.644 1.00 81.94 70 LEU A C 1
ATOM 510 O O . LEU A 1 70 ? 11.449 5.737 -1.361 1.00 81.94 70 LEU A O 1
ATOM 514 N N . ASN A 1 71 ? 10.538 7.726 -0.843 1.00 73.31 71 ASN A N 1
ATOM 515 C CA . ASN A 1 71 ? 11.050 7.775 0.524 1.00 73.31 71 ASN A CA 1
ATOM 516 C C . ASN A 1 71 ? 9.883 7.599 1.486 1.00 73.31 71 ASN A C 1
ATOM 518 O O . ASN A 1 71 ? 8.851 8.255 1.331 1.00 73.31 71 ASN A O 1
ATOM 522 N N . THR A 1 72 ? 10.088 6.764 2.497 1.00 64.25 72 THR A N 1
ATOM 523 C CA . THR A 1 72 ? 9.054 6.300 3.430 1.00 64.25 72 THR A CA 1
ATOM 524 C C . THR A 1 72 ? 8.955 7.165 4.680 1.00 64.25 72 THR A C 1
ATOM 526 O O . THR A 1 72 ? 8.172 6.879 5.579 1.00 64.25 72 THR A O 1
ATOM 529 N N . HIS A 1 73 ? 9.677 8.293 4.712 1.00 63.69 73 HIS A N 1
ATOM 530 C CA . HIS A 1 73 ? 9.429 9.374 5.660 1.00 63.69 73 HIS A CA 1
ATOM 531 C C . HIS A 1 73 ? 8.031 9.961 5.396 1.00 63.69 73 HIS A C 1
ATOM 533 O O . HIS A 1 73 ? 7.872 10.917 4.632 1.00 63.69 73 HIS A O 1
ATOM 539 N N . THR A 1 74 ? 7.021 9.353 6.022 1.00 59.47 74 THR A N 1
ATOM 540 C CA . THR A 1 74 ? 5.574 9.617 5.904 1.00 59.47 74 THR A CA 1
ATOM 541 C C . THR A 1 74 ? 5.239 11.109 5.943 1.00 59.47 74 THR A C 1
ATOM 543 O O . THR A 1 74 ? 4.529 11.608 5.069 1.00 59.47 74 THR A O 1
ATOM 546 N N . LYS A 1 75 ? 5.899 11.871 6.830 1.00 59.03 75 LYS A N 1
ATOM 547 C CA . LYS A 1 75 ? 5.754 13.338 6.945 1.00 59.03 75 LYS A CA 1
ATOM 548 C C . LYS A 1 75 ? 5.986 14.102 5.632 1.00 59.03 75 LYS A C 1
ATOM 550 O O . LYS A 1 75 ? 5.468 15.201 5.460 1.00 59.03 75 LYS A O 1
ATOM 555 N N . GLN A 1 76 ? 6.776 13.564 4.700 1.00 59.38 76 GLN A N 1
ATOM 556 C CA . GLN A 1 76 ? 7.060 14.223 3.425 1.00 59.38 76 GLN A CA 1
ATOM 557 C C . GLN A 1 76 ? 6.046 13.876 2.322 1.00 59.38 76 GLN A C 1
ATOM 559 O O . GLN A 1 76 ? 5.905 14.653 1.374 1.00 59.38 76 GLN A O 1
ATOM 564 N N . ALA A 1 77 ? 5.376 12.724 2.412 1.00 62.97 77 ALA A N 1
ATOM 565 C CA . ALA A 1 77 ? 4.359 12.300 1.446 1.00 62.97 77 ALA A CA 1
ATOM 566 C C . ALA A 1 77 ? 3.003 12.975 1.721 1.00 62.97 77 ALA A C 1
ATOM 568 O O . ALA A 1 77 ? 2.321 13.386 0.780 1.00 62.97 77 ALA A O 1
ATOM 569 N N . ASP A 1 78 ? 2.694 13.206 2.998 1.00 72.50 78 ASP A N 1
ATOM 570 C CA . ASP A 1 78 ? 1.417 13.734 3.495 1.00 72.50 78 ASP A CA 1
ATOM 571 C C . ASP A 1 78 ? 1.365 15.275 3.561 1.00 72.50 78 ASP A C 1
ATOM 573 O O . ASP A 1 78 ? 0.679 15.863 4.387 1.00 72.50 78 ASP A O 1
ATOM 577 N N . ARG A 1 79 ? 2.105 15.979 2.694 1.00 73.19 79 ARG A N 1
ATOM 578 C CA . ARG A 1 79 ? 2.278 17.450 2.758 1.00 73.19 79 ARG A CA 1
ATOM 579 C C . ARG A 1 79 ? 0.995 18.275 2.592 1.00 73.19 79 ARG A C 1
ATOM 581 O O . ARG A 1 79 ? 1.016 19.468 2.883 1.00 73.19 79 ARG A O 1
ATOM 588 N N . GLN A 1 80 ? -0.081 17.694 2.062 1.00 82.25 80 GLN A N 1
ATOM 589 C CA . GLN A 1 80 ? -1.336 18.399 1.766 1.00 82.25 80 GLN A CA 1
ATOM 590 C C . GLN A 1 80 ? -2.556 17.576 2.216 1.00 82.25 80 GLN A C 1
ATOM 592 O O . GLN A 1 80 ? -3.374 17.193 1.381 1.00 82.25 80 GLN A O 1
ATOM 597 N N . PRO A 1 81 ? -2.702 17.315 3.529 1.00 87.25 81 PRO A N 1
ATOM 598 C CA . PRO A 1 81 ? -3.728 16.410 4.053 1.00 87.25 81 PRO A CA 1
ATOM 599 C C . PRO A 1 81 ? -5.151 16.964 3.880 1.00 87.25 81 PRO A C 1
ATOM 601 O O . PRO A 1 81 ? -6.114 16.208 3.832 1.00 87.25 81 PRO A O 1
ATOM 604 N N . THR A 1 82 ? -5.285 18.285 3.741 1.00 90.50 82 THR A N 1
ATOM 605 C CA . THR A 1 82 ? -6.555 19.006 3.573 1.00 90.50 82 THR A CA 1
ATOM 606 C C . THR A 1 82 ? -6.967 19.200 2.112 1.00 90.50 82 THR A C 1
ATOM 608 O O . THR A 1 82 ? -7.915 19.932 1.832 1.00 90.50 82 THR A O 1
ATOM 611 N N . ARG A 1 83 ? -6.268 18.579 1.151 1.00 92.06 83 ARG A N 1
ATOM 612 C CA . ARG A 1 83 ? -6.687 18.549 -0.257 1.00 92.06 83 ARG A CA 1
ATOM 613 C C . ARG A 1 83 ? -7.221 17.175 -0.611 1.00 92.06 83 ARG A C 1
ATOM 615 O O . ARG A 1 83 ? -6.590 16.179 -0.293 1.00 92.06 83 ARG A O 1
ATOM 622 N N . TYR A 1 84 ? -8.330 17.137 -1.344 1.00 93.00 84 TYR A N 1
ATOM 623 C CA . TYR A 1 84 ? -8.944 15.884 -1.781 1.00 93.00 84 TYR A CA 1
ATOM 624 C C . TYR A 1 84 ? -8.012 15.047 -2.671 1.00 93.00 84 TYR A C 1
ATOM 626 O O . TYR A 1 84 ? -7.824 13.859 -2.435 1.00 93.00 84 TYR A O 1
ATOM 634 N N . THR A 1 85 ? -7.397 15.664 -3.686 1.00 93.00 85 THR A N 1
ATOM 635 C CA . THR A 1 85 ? -6.524 14.949 -4.625 1.00 93.00 85 THR A CA 1
ATOM 636 C C . THR A 1 85 ? -5.148 14.682 -4.002 1.00 93.00 85 THR A C 1
ATOM 638 O O . THR A 1 85 ? -4.435 15.646 -3.697 1.00 93.00 85 THR A O 1
ATOM 641 N N . PRO A 1 86 ? -4.724 13.411 -3.858 1.00 92.69 86 PRO A N 1
ATOM 642 C CA . PRO A 1 86 ? -3.406 13.080 -3.332 1.00 92.69 86 PRO A CA 1
ATOM 643 C C . PRO A 1 86 ? -2.282 13.497 -4.288 1.00 92.69 86 PRO A C 1
ATOM 645 O O . PRO A 1 86 ? -2.439 13.545 -5.509 1.00 92.69 86 PRO A O 1
ATOM 648 N N . SER A 1 87 ? -1.103 13.773 -3.726 1.00 91.50 87 SER A N 1
ATOM 649 C CA . SER A 1 87 ? 0.091 14.073 -4.523 1.00 91.50 87 SER A CA 1
ATOM 650 C C . SER A 1 87 ? 0.573 12.838 -5.294 1.00 91.50 87 SER A C 1
ATOM 652 O O . SER A 1 87 ? 0.391 11.709 -4.843 1.00 91.50 87 SER A O 1
ATOM 654 N N . LYS A 1 88 ? 1.281 13.027 -6.418 1.00 89.88 88 LYS A N 1
ATOM 655 C CA . LYS A 1 88 ? 1.883 11.909 -7.177 1.00 89.88 88 LYS A CA 1
ATOM 656 C C . LYS A 1 88 ? 2.770 11.013 -6.303 1.00 89.88 88 LYS A C 1
ATOM 658 O O . LYS A 1 88 ? 2.742 9.796 -6.445 1.00 89.88 88 LYS A O 1
ATOM 663 N N . LYS A 1 89 ? 3.529 11.609 -5.374 1.00 88.56 89 LYS A N 1
ATOM 664 C CA . LYS A 1 89 ? 4.395 10.871 -4.443 1.00 88.56 89 LYS A CA 1
ATOM 665 C C . LYS A 1 89 ? 3.578 9.987 -3.498 1.00 88.56 89 LYS A C 1
ATOM 667 O O . LYS A 1 89 ? 3.935 8.831 -3.305 1.00 88.56 89 LYS A O 1
ATOM 672 N N . LEU A 1 90 ? 2.481 10.518 -2.953 1.00 89.81 90 LEU A N 1
ATOM 673 C CA . LEU A 1 90 ? 1.579 9.769 -2.080 1.00 89.81 90 LEU A CA 1
ATOM 674 C C . LEU A 1 90 ? 0.859 8.650 -2.845 1.00 89.81 90 LEU A C 1
ATOM 676 O O . LEU A 1 90 ? 0.816 7.525 -2.364 1.00 89.81 90 LEU A O 1
ATOM 680 N N . ILE A 1 91 ? 0.386 8.924 -4.066 1.00 92.12 91 ILE A N 1
ATOM 681 C CA . ILE A 1 91 ? -0.201 7.903 -4.948 1.00 92.12 91 ILE A CA 1
ATOM 682 C C . ILE A 1 91 ? 0.794 6.763 -5.174 1.00 92.12 91 ILE A C 1
ATOM 684 O O . ILE A 1 91 ? 0.447 5.607 -4.960 1.00 92.12 91 ILE A O 1
ATOM 688 N N . ASN A 1 92 ? 2.031 7.069 -5.573 1.00 90.88 92 ASN A N 1
ATOM 689 C CA . ASN A 1 92 ? 3.032 6.036 -5.828 1.00 90.88 92 ASN A CA 1
ATOM 690 C C . ASN A 1 92 ? 3.366 5.235 -4.561 1.00 90.88 92 ASN A C 1
ATOM 692 O O . ASN A 1 92 ? 3.564 4.030 -4.659 1.00 90.88 92 ASN A O 1
ATOM 696 N N . LEU A 1 93 ? 3.380 5.874 -3.385 1.00 90.12 93 LEU A N 1
ATOM 697 C CA . LEU A 1 93 ? 3.608 5.200 -2.106 1.00 90.12 93 LEU A CA 1
ATOM 698 C C . LEU A 1 93 ? 2.470 4.228 -1.756 1.00 90.12 93 LEU A C 1
ATOM 700 O O . LEU A 1 93 ? 2.737 3.080 -1.414 1.00 90.12 93 LEU A O 1
ATOM 704 N N . VAL A 1 94 ? 1.213 4.657 -1.913 1.00 90.94 94 VAL A N 1
ATOM 705 C CA . VAL A 1 94 ? 0.031 3.796 -1.727 1.00 90.94 94 VAL A CA 1
ATOM 706 C C . VAL A 1 94 ? 0.063 2.626 -2.715 1.00 90.94 94 VAL A C 1
ATOM 708 O O . VAL A 1 94 ? -0.115 1.477 -2.321 1.00 90.94 94 VAL A O 1
ATOM 711 N N . LYS A 1 95 ? 0.345 2.895 -3.997 1.00 92.44 95 LYS A N 1
ATOM 712 C CA . LYS A 1 95 ? 0.378 1.863 -5.042 1.00 92.44 95 LYS A CA 1
ATOM 713 C C . LYS A 1 95 ? 1.490 0.840 -4.821 1.00 92.44 95 LYS A C 1
ATOM 715 O O . LYS A 1 95 ? 1.229 -0.359 -4.883 1.00 92.44 95 LYS A O 1
ATOM 720 N N . ALA A 1 96 ? 2.702 1.302 -4.518 1.00 91.75 96 ALA A N 1
ATOM 721 C CA . ALA A 1 96 ? 3.836 0.437 -4.210 1.00 91.75 96 ALA A CA 1
ATOM 722 C C . ALA A 1 96 ? 3.608 -0.397 -2.942 1.00 91.75 96 ALA A C 1
ATOM 724 O O . ALA A 1 96 ? 4.120 -1.506 -2.860 1.00 91.75 96 ALA A O 1
ATOM 725 N N . GLY A 1 97 ? 2.837 0.113 -1.976 1.00 89.94 97 GLY A N 1
ATOM 726 C CA . GLY A 1 97 ? 2.515 -0.601 -0.743 1.00 89.94 97 GLY A CA 1
ATOM 727 C C . GLY A 1 97 ? 1.496 -1.730 -0.909 1.00 89.94 97 GLY A C 1
ATOM 728 O O . GLY A 1 97 ? 1.527 -2.671 -0.123 1.00 89.94 97 GLY A O 1
ATOM 729 N N . GLU A 1 98 ? 0.617 -1.666 -1.911 1.00 89.75 98 GLU A N 1
ATOM 730 C CA . GLU A 1 98 ? -0.515 -2.600 -2.057 1.00 89.75 98 GLU A CA 1
ATOM 731 C C . GLU A 1 98 ? -0.408 -3.520 -3.277 1.00 89.75 98 GLU A C 1
ATOM 733 O O . GLU A 1 98 ? -0.829 -4.669 -3.197 1.00 89.75 98 GLU A O 1
ATOM 738 N N . LEU A 1 99 ? 0.200 -3.059 -4.381 1.00 91.75 99 LEU A N 1
ATOM 739 C CA . LEU A 1 99 ? 0.405 -3.770 -5.664 1.00 91.75 99 LEU A CA 1
ATOM 740 C C . LEU A 1 99 ? -0.865 -4.190 -6.427 1.00 91.75 99 LEU A C 1
ATOM 742 O O . LEU A 1 99 ? -0.877 -4.156 -7.660 1.00 91.75 99 LEU A O 1
ATOM 746 N N . CYS A 1 100 ? -1.955 -4.474 -5.719 1.00 91.94 100 CYS A N 1
ATOM 747 C CA . CYS A 1 100 ? -3.266 -4.833 -6.245 1.00 91.94 100 CYS A CA 1
ATOM 748 C C . CYS A 1 100 ? -4.384 -4.037 -5.552 1.00 91.94 100 CYS A C 1
ATOM 750 O O . CYS A 1 100 ? -4.169 -3.280 -4.607 1.00 91.94 100 CYS A O 1
ATOM 752 N N . CYS A 1 101 ? -5.610 -4.205 -6.043 1.00 93.06 101 CYS A N 1
ATOM 753 C CA . CYS A 1 101 ? -6.820 -3.800 -5.334 1.00 93.06 101 CYS A CA 1
ATOM 754 C C . CYS A 1 101 ? -6.889 -4.457 -3.944 1.00 93.06 101 CYS A C 1
ATOM 756 O O . CYS A 1 101 ? -6.729 -5.666 -3.829 1.00 93.06 101 CYS A O 1
ATOM 758 N N . THR A 1 102 ? -7.211 -3.678 -2.910 1.00 93.50 102 THR A N 1
ATOM 759 C CA . THR A 1 102 ? -7.244 -4.158 -1.511 1.00 93.50 102 THR A CA 1
ATOM 760 C C . THR A 1 102 ? -8.474 -4.982 -1.145 1.00 93.50 102 THR A C 1
ATOM 762 O O . THR A 1 102 ? -8.479 -5.650 -0.112 1.00 93.50 102 THR A O 1
ATOM 765 N N . PHE A 1 103 ? -9.520 -4.958 -1.977 1.00 93.50 103 PHE A N 1
ATOM 766 C CA . PHE A 1 103 ? -10.717 -5.765 -1.748 1.00 93.50 103 PHE A CA 1
ATOM 767 C C . PHE A 1 103 ? -10.364 -7.266 -1.647 1.00 93.50 103 PHE A C 1
ATOM 769 O O . PHE A 1 103 ? -9.577 -7.746 -2.473 1.00 93.50 103 PHE A O 1
ATOM 776 N N . PRO A 1 104 ? -10.941 -8.022 -0.692 1.00 91.25 104 PRO A N 1
ATOM 777 C CA . PRO A 1 104 ? -10.563 -9.407 -0.420 1.00 91.25 104 PRO A CA 1
ATOM 778 C C . PRO A 1 104 ? -10.579 -10.286 -1.676 1.00 91.25 104 PRO A C 1
ATOM 780 O O . PRO A 1 104 ? -11.580 -10.370 -2.385 1.00 91.25 104 PRO A O 1
ATOM 783 N N . GLY A 1 105 ? -9.447 -10.934 -1.961 1.00 88.25 105 GLY A N 1
ATOM 784 C CA . GLY A 1 105 ? -9.286 -11.838 -3.105 1.00 88.25 105 GLY A CA 1
ATOM 785 C C . GLY A 1 105 ? -9.172 -11.162 -4.479 1.00 88.25 105 GLY A C 1
ATOM 786 O O . GLY A 1 105 ? -9.037 -11.861 -5.482 1.00 88.25 105 GLY A O 1
ATOM 787 N N . CYS A 1 106 ? -9.201 -9.829 -4.569 1.00 90.81 106 CYS A N 1
ATOM 788 C CA . CYS A 1 106 ? -9.047 -9.142 -5.847 1.00 90.81 106 CYS A CA 1
ATOM 789 C C . CYS A 1 106 ? -7.570 -9.019 -6.245 1.00 90.81 106 CYS A C 1
ATOM 791 O O . CYS A 1 106 ? -6.757 -8.463 -5.518 1.00 90.81 106 CYS A O 1
ATOM 793 N N . ASN A 1 107 ? -7.235 -9.458 -7.457 1.00 89.12 107 ASN A N 1
ATOM 794 C CA . ASN A 1 107 ? -5.894 -9.349 -8.042 1.00 89.12 107 ASN A CA 1
ATOM 795 C C . ASN A 1 107 ? -5.799 -8.260 -9.126 1.00 89.12 107 ASN A C 1
ATOM 797 O O . ASN A 1 107 ? -4.874 -8.263 -9.936 1.00 89.12 107 ASN A O 1
ATOM 801 N N . SER A 1 108 ? -6.774 -7.344 -9.187 1.00 91.12 108 SER A N 1
ATOM 802 C CA . SER A 1 108 ? -6.749 -6.263 -10.172 1.00 91.12 108 SER A CA 1
ATOM 803 C C . SER A 1 108 ? -5.507 -5.386 -9.956 1.00 91.12 108 SER A C 1
ATOM 805 O O . SER A 1 108 ? -5.343 -4.877 -8.845 1.00 91.12 108 SER A O 1
ATOM 807 N N . PRO A 1 109 ? -4.708 -5.121 -11.008 1.00 91.25 109 PRO A N 1
ATOM 808 C CA . PRO A 1 109 ? -3.539 -4.247 -10.959 1.00 91.25 109 PRO A CA 1
ATOM 809 C C . PRO A 1 109 ? -3.812 -2.895 -10.304 1.00 91.25 109 PRO A C 1
ATOM 811 O O . PRO A 1 109 ? -4.759 -2.194 -10.684 1.00 91.25 109 PRO A O 1
ATOM 814 N N . VAL A 1 110 ? -2.950 -2.480 -9.374 1.00 92.31 110 VAL A N 1
ATOM 815 C CA . VAL A 1 110 ? -3.101 -1.204 -8.654 1.00 92.31 110 VAL A CA 1
ATOM 816 C C . VAL A 1 110 ? -2.964 0.021 -9.559 1.00 92.31 110 VAL A C 1
ATOM 818 O O . VAL A 1 110 ? -3.494 1.098 -9.285 1.00 92.31 110 VAL A O 1
ATOM 821 N N . TRP A 1 111 ? -2.281 -0.122 -10.691 1.00 89.12 111 TRP A N 1
ATOM 822 C CA . TRP A 1 111 ? -2.072 0.981 -11.625 1.00 89.12 111 TRP A CA 1
ATOM 823 C C . TRP A 1 111 ? -3.352 1.372 -12.362 1.00 89.12 111 TRP A C 1
ATOM 825 O O . TRP A 1 111 ? -3.483 2.529 -12.756 1.00 89.12 111 TRP A O 1
ATOM 835 N N . LYS A 1 112 ? -4.328 0.456 -12.417 1.00 89.69 112 LYS A N 1
ATOM 836 C CA . LYS A 1 112 ? -5.696 0.671 -12.912 1.00 89.69 112 LYS A CA 1
ATOM 837 C C . LYS A 1 112 ? -6.705 0.961 -11.792 1.00 89.69 112 LYS A C 1
ATOM 839 O O . LYS A 1 112 ? -7.890 1.121 -12.076 1.00 89.69 112 LYS A O 1
ATOM 844 N N . ALA A 1 113 ? -6.263 0.964 -10.534 1.00 93.00 113 ALA A N 1
ATOM 845 C CA . ALA A 1 113 ? -7.116 1.199 -9.378 1.00 93.00 113 ALA A CA 1
ATOM 846 C C . ALA A 1 113 ? -7.279 2.697 -9.085 1.00 93.00 113 ALA A C 1
ATOM 848 O O . ALA A 1 113 ? -6.347 3.491 -9.267 1.00 93.00 113 ALA A O 1
ATOM 849 N N . ASP A 1 114 ? -8.465 3.044 -8.592 1.00 94.81 114 ASP A N 1
ATOM 850 C CA . ASP A 1 114 ? -8.755 4.336 -7.984 1.00 94.81 114 ASP A CA 1
ATOM 851 C C . ASP A 1 114 ? -8.086 4.372 -6.598 1.00 94.81 114 ASP A C 1
ATOM 853 O O . ASP A 1 114 ? -8.024 3.350 -5.910 1.00 94.81 114 ASP A O 1
ATOM 857 N N . ILE A 1 115 ? -7.568 5.533 -6.189 1.00 95.25 115 ILE A N 1
ATOM 858 C CA . ILE A 1 115 ? -7.094 5.752 -4.817 1.00 95.25 115 ILE A CA 1
ATOM 859 C C . ILE A 1 115 ? -8.258 6.330 -4.029 1.00 95.25 115 ILE A C 1
ATOM 861 O O . ILE A 1 115 ? -8.743 7.409 -4.368 1.00 95.25 115 ILE A O 1
ATOM 865 N N . ASP A 1 116 ? -8.693 5.600 -3.014 1.00 93.81 116 ASP A N 1
ATOM 866 C CA . ASP A 1 116 ? -9.919 5.873 -2.284 1.00 93.81 116 ASP A CA 1
ATOM 867 C C . ASP A 1 116 ? -9.640 6.112 -0.797 1.00 93.81 116 ASP A C 1
ATOM 869 O O . ASP A 1 116 ? -8.696 5.554 -0.226 1.00 93.81 116 ASP A O 1
ATOM 873 N N . HIS A 1 117 ? -10.460 6.963 -0.182 1.00 94.44 117 HIS A N 1
ATOM 874 C CA . HIS A 1 117 ? -10.358 7.306 1.232 1.00 94.44 117 HIS A CA 1
ATOM 875 C C . HIS A 1 117 ? -11.162 6.313 2.071 1.00 94.44 117 HIS A C 1
ATOM 877 O O . HIS A 1 117 ? -12.361 6.153 1.850 1.00 94.44 117 HIS A O 1
ATOM 883 N N . THR A 1 118 ? -10.537 5.679 3.065 1.00 93.44 118 THR A N 1
ATOM 884 C CA . THR A 1 118 ? -11.231 4.797 4.021 1.00 93.44 118 THR A CA 1
ATOM 885 C C . THR A 1 118 ? -12.260 5.595 4.826 1.00 93.44 118 THR A C 1
ATOM 887 O O . THR A 1 118 ? -13.456 5.336 4.743 1.00 93.44 118 THR A O 1
ATOM 890 N N . THR A 1 119 ? -11.817 6.638 5.530 1.00 93.31 119 THR A N 1
ATOM 891 C CA . THR A 1 119 ? -12.704 7.664 6.092 1.00 93.31 119 THR A CA 1
ATOM 892 C C . THR A 1 119 ? -12.964 8.718 5.018 1.00 93.31 119 THR A C 1
ATOM 894 O O . THR A 1 119 ? -11.995 9.338 4.567 1.00 93.31 119 THR A O 1
ATOM 897 N N . PRO A 1 120 ? -14.223 8.967 4.612 1.00 93.50 120 PRO A N 1
ATOM 898 C CA . PRO A 1 120 ? -14.528 9.901 3.535 1.00 93.50 120 PRO A CA 1
ATOM 899 C C . PRO A 1 120 ? -13.967 11.305 3.777 1.00 93.50 120 PRO A C 1
ATOM 901 O O . PRO A 1 120 ? -14.059 11.859 4.875 1.00 93.50 120 PRO A O 1
ATOM 904 N N . PHE A 1 121 ? -13.411 11.897 2.724 1.00 94.69 121 PHE A N 1
ATOM 905 C CA . PHE A 1 121 ? -12.955 13.281 2.746 1.00 94.69 121 PHE A CA 1
ATOM 906 C C . PHE A 1 121 ? -14.152 14.245 2.781 1.00 94.69 121 PHE A C 1
ATOM 908 O O . PHE A 1 121 ? -15.070 14.134 1.966 1.00 94.69 121 PHE A O 1
ATOM 915 N N . ASP A 1 122 ? -14.128 15.232 3.680 1.00 95.88 122 ASP A N 1
ATOM 916 C CA . ASP A 1 122 ? -15.146 16.286 3.734 1.00 95.88 122 ASP A CA 1
ATOM 917 C C . ASP A 1 122 ? -14.699 17.502 2.908 1.00 95.88 122 ASP A C 1
ATOM 919 O O . ASP A 1 122 ? -13.784 18.241 3.272 1.00 95.88 122 ASP A O 1
ATOM 923 N N . HIS A 1 123 ? -15.377 17.737 1.784 1.00 94.25 123 HIS A N 1
ATOM 924 C CA . HIS A 1 123 ? -15.098 18.871 0.902 1.00 94.25 123 HIS A CA 1
ATOM 925 C C . HIS A 1 123 ? -15.429 20.240 1.513 1.00 94.25 123 HIS A C 1
ATOM 927 O O . HIS A 1 123 ? -14.868 21.244 1.074 1.00 94.25 123 HIS A O 1
ATOM 933 N N . ARG A 1 124 ? -16.346 20.305 2.485 1.00 95.00 124 ARG A N 1
ATOM 934 C CA . ARG A 1 124 ? -16.747 21.549 3.158 1.00 95.00 124 ARG A CA 1
ATOM 935 C C . ARG A 1 124 ? -15.840 21.849 4.337 1.00 95.00 124 ARG A C 1
ATOM 937 O O . ARG A 1 124 ? -15.494 23.008 4.549 1.00 95.00 124 ARG A O 1
ATOM 944 N N . ASN A 1 125 ? -15.460 20.817 5.086 1.00 92.62 125 ASN A N 1
ATOM 945 C CA . ASN A 1 125 ? -14.576 20.949 6.234 1.00 92.62 125 ASN A CA 1
ATOM 946 C C . ASN A 1 125 ? -13.451 19.896 6.235 1.00 92.62 125 ASN A C 1
ATOM 948 O O . ASN A 1 125 ? -13.503 18.922 6.991 1.00 92.62 125 ASN A O 1
ATOM 952 N N . PRO A 1 126 ? -12.388 20.104 5.433 1.00 90.56 126 PRO A N 1
ATOM 953 C CA . PRO A 1 126 ? -11.308 19.129 5.266 1.00 90.56 126 PRO A CA 1
ATOM 954 C C . PRO A 1 126 ? -10.577 18.710 6.545 1.00 90.56 126 PRO A C 1
ATOM 956 O O . PRO A 1 126 ? -9.903 17.686 6.549 1.00 90.56 126 PRO A O 1
ATOM 959 N N . THR A 1 127 ? -10.644 19.505 7.616 1.00 89.56 127 THR A N 1
ATOM 960 C CA . THR A 1 127 ? -9.991 19.179 8.892 1.00 89.56 127 THR A CA 1
ATOM 961 C C . THR A 1 127 ? -10.841 18.286 9.793 1.00 89.56 127 THR A C 1
ATOM 963 O O . THR A 1 127 ? -10.290 17.708 10.723 1.00 89.56 127 THR A O 1
ATOM 966 N N . GLN A 1 128 ? -12.145 18.170 9.524 1.00 89.44 128 GLN A N 1
ATOM 967 C CA . GLN A 1 128 ? -13.083 17.322 10.272 1.00 89.44 128 GLN A CA 1
ATOM 968 C C . GLN A 1 128 ? -13.410 16.008 9.545 1.00 89.44 128 GLN A C 1
ATOM 970 O O . GLN A 1 128 ? -13.887 15.067 10.173 1.00 89.44 128 GLN A O 1
ATOM 975 N N . GLY A 1 129 ? -13.168 15.937 8.233 1.00 91.31 129 GLY A N 1
ATOM 976 C CA . GLY A 1 129 ? -13.278 14.701 7.456 1.00 91.31 129 GLY A CA 1
ATOM 977 C C . GLY A 1 129 ? -12.015 13.836 7.499 1.00 91.31 129 GLY A C 1
ATOM 978 O O . GLY A 1 129 ? -11.032 14.145 8.175 1.00 91.31 129 GLY A O 1
ATOM 979 N N . GLY A 1 130 ? -12.019 12.756 6.718 1.00 92.50 130 GLY A N 1
ATOM 980 C CA . GLY A 1 130 ? -10.841 11.915 6.537 1.00 92.50 130 GLY A CA 1
ATOM 981 C C . GLY A 1 130 ? -9.764 12.622 5.719 1.00 92.50 130 GLY A C 1
ATOM 982 O O . GLY A 1 130 ? -9.978 12.976 4.561 1.00 92.50 130 GLY A O 1
ATOM 983 N N . GLN A 1 131 ? -8.589 12.814 6.314 1.00 92.94 131 GLN A N 1
ATOM 984 C CA . GLN A 1 131 ? -7.472 13.492 5.660 1.00 92.94 131 GLN A CA 1
ATOM 985 C C . GLN A 1 131 ? -6.876 12.658 4.519 1.00 92.94 131 GLN A C 1
ATOM 987 O O . GLN A 1 131 ? -6.896 11.427 4.537 1.00 92.94 131 GLN A O 1
ATOM 992 N N . THR A 1 132 ? -6.288 13.331 3.533 1.00 93.31 132 THR A N 1
ATOM 993 C CA . THR A 1 132 ? -5.567 12.698 2.419 1.00 93.31 132 THR A CA 1
ATOM 994 C C . THR A 1 132 ? -4.141 12.359 2.847 1.00 93.31 132 THR A C 1
ATOM 996 O O . THR A 1 132 ? -3.186 13.066 2.520 1.00 93.31 132 THR A O 1
ATOM 999 N N . VAL A 1 133 ? -4.020 11.286 3.625 1.00 89.88 133 VAL A N 1
ATOM 1000 C CA . VAL A 1 133 ? -2.766 10.783 4.201 1.00 89.88 133 VAL A CA 1
ATOM 1001 C C . VAL A 1 133 ? -2.608 9.294 3.929 1.00 89.88 133 VAL A C 1
ATOM 1003 O O . VAL A 1 133 ? -3.597 8.598 3.701 1.00 89.88 133 VAL A O 1
ATOM 1006 N N . LEU A 1 134 ? -1.376 8.785 3.978 1.00 86.88 134 L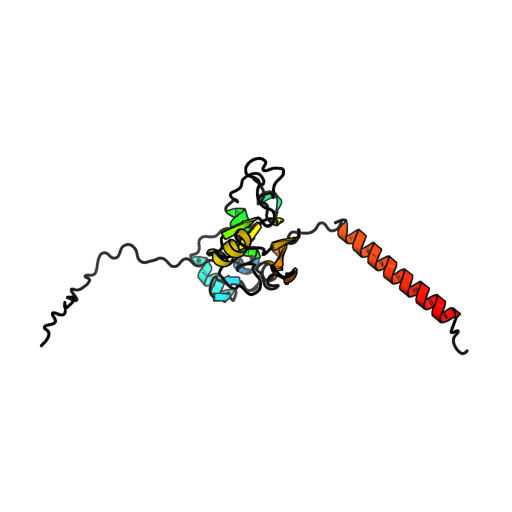EU A N 1
ATOM 1007 C CA . LEU A 1 134 ? -1.074 7.380 3.678 1.00 86.88 134 LEU A CA 1
ATOM 1008 C C . LEU A 1 134 ? -1.957 6.375 4.439 1.00 86.88 134 LEU A C 1
ATOM 1010 O O . LEU A 1 134 ? -2.378 5.379 3.859 1.00 86.88 134 LEU A O 1
ATOM 1014 N N . THR A 1 135 ? -2.246 6.634 5.714 1.00 86.44 135 THR A N 1
ATOM 1015 C CA . THR A 1 135 ? -3.032 5.737 6.580 1.00 86.44 135 THR A CA 1
ATOM 1016 C C . THR A 1 135 ? -4.532 5.753 6.292 1.00 86.44 135 THR A C 1
ATOM 1018 O O . THR A 1 135 ? -5.241 4.857 6.734 1.00 86.44 135 THR A O 1
ATOM 1021 N N . ASN A 1 136 ? -5.026 6.735 5.532 1.00 91.25 136 ASN A N 1
ATOM 1022 C CA . ASN A 1 136 ? -6.437 6.845 5.165 1.00 91.25 136 ASN A CA 1
ATOM 1023 C C . ASN A 1 136 ? -6.695 6.532 3.683 1.00 91.25 136 ASN A C 1
ATOM 1025 O O . ASN A 1 136 ? -7.841 6.565 3.245 1.00 91.25 136 ASN A O 1
ATOM 1029 N N . LEU A 1 137 ? -5.653 6.257 2.896 1.00 92.38 137 LEU A N 1
ATOM 1030 C CA . LEU A 1 137 ? -5.772 5.971 1.470 1.00 92.38 137 LEU A CA 1
ATOM 1031 C C . LEU A 1 137 ? -5.480 4.505 1.176 1.00 92.38 137 LEU A C 1
ATOM 1033 O O . LEU A 1 137 ? -4.491 3.948 1.659 1.00 92.38 137 LEU A O 1
ATOM 1037 N N . LYS A 1 138 ? -6.282 3.920 0.286 1.00 92.19 138 LYS A N 1
ATOM 1038 C CA . LYS A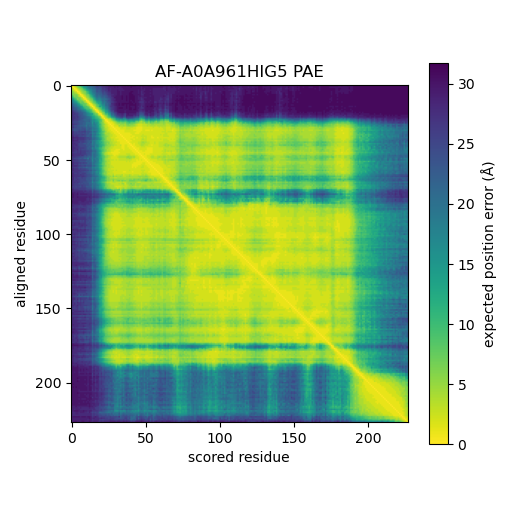 1 138 ? -6.017 2.598 -0.280 1.00 92.19 138 LYS A CA 1
ATOM 1039 C C . LYS A 1 138 ? -6.535 2.465 -1.711 1.00 92.19 138 LYS A C 1
ATOM 1041 O O . LYS A 1 138 ? -7.456 3.175 -2.111 1.00 92.19 138 LYS A O 1
ATOM 1046 N N . PRO A 1 139 ? -5.948 1.574 -2.519 1.00 94.62 139 PRO A N 1
ATOM 1047 C CA . PRO A 1 139 ? -6.395 1.341 -3.873 1.00 94.62 139 PRO A CA 1
ATOM 1048 C C . PRO A 1 139 ? -7.578 0.373 -3.924 1.00 94.62 139 PRO A C 1
ATOM 1050 O O . PRO A 1 139 ? -7.551 -0.715 -3.336 1.00 94.62 139 PRO A O 1
ATOM 1053 N N . LEU A 1 140 ? -8.577 0.736 -4.723 1.00 94.81 140 LEU A N 1
ATOM 1054 C CA . LEU A 1 140 ? -9.698 -0.116 -5.104 1.00 94.81 140 LEU A CA 1
ATOM 1055 C C . LEU A 1 140 ? -9.870 -0.086 -6.620 1.00 94.81 140 LEU A C 1
ATOM 1057 O O . LEU A 1 140 ? -9.873 0.973 -7.245 1.00 94.81 140 LEU A O 1
ATOM 1061 N N . CYS A 1 141 ? -10.025 -1.252 -7.252 1.00 95.38 141 CYS A N 1
ATOM 1062 C CA . CYS A 1 141 ? -10.384 -1.268 -8.666 1.00 95.38 141 CYS A CA 1
ATOM 1063 C C . CYS A 1 141 ? -11.768 -0.635 -8.856 1.00 95.38 141 CYS A C 1
ATOM 1065 O O . CYS A 1 141 ? -12.598 -0.646 -7.946 1.00 95.38 141 CYS A O 1
ATOM 1067 N N . ARG A 1 142 ? -12.047 -0.126 -10.059 1.00 96.38 142 ARG A N 1
ATOM 1068 C CA . ARG A 1 142 ? -13.296 0.596 -10.348 1.00 96.38 142 ARG A CA 1
ATOM 1069 C C . ARG A 1 142 ? -14.560 -0.160 -9.926 1.00 96.38 142 ARG A C 1
ATOM 1071 O O . ARG A 1 142 ? -15.532 0.457 -9.499 1.00 96.38 142 ARG A O 1
ATOM 1078 N N . PHE A 1 143 ? -14.553 -1.484 -10.059 1.00 96.12 143 PHE A N 1
ATOM 1079 C CA . PHE A 1 143 ? -15.653 -2.347 -9.639 1.00 96.12 143 PHE A CA 1
ATOM 1080 C C . PHE A 1 143 ? -15.846 -2.330 -8.114 1.00 96.12 143 PHE A C 1
ATOM 1082 O O . PHE A 1 143 ? -16.932 -1.998 -7.645 1.00 96.12 143 PHE A O 1
ATOM 1089 N N . HIS A 1 144 ? -14.792 -2.604 -7.340 1.00 95.56 144 HIS A N 1
ATOM 1090 C CA . HIS A 1 144 ? -14.876 -2.646 -5.877 1.00 95.56 144 HIS A CA 1
ATOM 1091 C C . HIS A 1 144 ? -15.037 -1.266 -5.242 1.00 95.56 144 HIS A C 1
ATOM 1093 O O . HIS A 1 144 ? -15.738 -1.141 -4.244 1.00 95.56 144 HIS A O 1
ATOM 1099 N N . HIS A 1 145 ? -14.478 -0.223 -5.858 1.00 95.88 145 HIS A N 1
ATOM 1100 C CA . HIS A 1 145 ? -14.739 1.153 -5.451 1.00 95.88 145 HIS A CA 1
ATOM 1101 C C . HIS A 1 145 ? -16.244 1.453 -5.531 1.00 95.88 145 HIS A C 1
ATOM 1103 O O . HIS A 1 145 ? -16.839 1.882 -4.552 1.00 95.88 145 HIS A O 1
ATOM 1109 N N . ARG A 1 146 ? -16.906 1.104 -6.645 1.00 96.38 146 ARG A N 1
ATOM 1110 C CA . ARG A 1 146 ? -18.363 1.272 -6.781 1.00 96.38 146 ARG A CA 1
ATOM 1111 C C . ARG A 1 146 ? -19.161 0.412 -5.803 1.00 96.38 146 ARG A C 1
ATOM 1113 O O . ARG A 1 146 ? -20.197 0.871 -5.334 1.00 96.38 146 ARG A O 1
ATOM 1120 N N . ILE A 1 147 ? -18.710 -0.808 -5.503 1.00 95.00 147 ILE A N 1
ATOM 1121 C CA . ILE A 1 147 ? -19.348 -1.642 -4.473 1.00 95.00 147 ILE A CA 1
ATOM 1122 C C . ILE A 1 147 ? -19.324 -0.911 -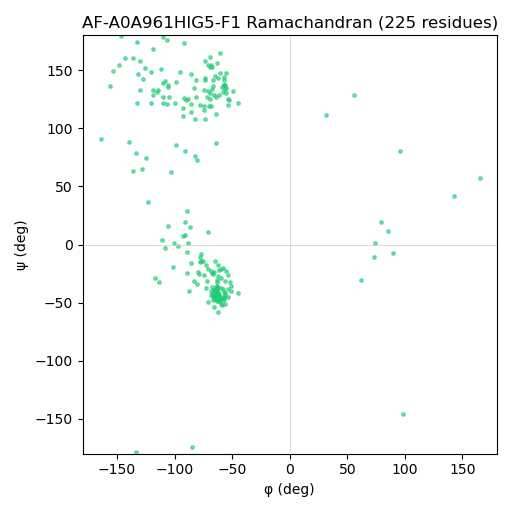3.134 1.00 95.00 147 ILE A C 1
ATOM 1124 O O . ILE A 1 147 ? -20.382 -0.723 -2.545 1.00 95.00 147 ILE A O 1
ATOM 1128 N N . LYS A 1 148 ? -18.161 -0.430 -2.693 1.00 91.88 148 LYS A N 1
ATOM 1129 C CA . LYS A 1 148 ? -18.050 0.353 -1.460 1.00 91.88 148 LYS A CA 1
ATOM 1130 C C . LYS A 1 148 ? -18.955 1.592 -1.487 1.00 91.88 148 LYS A C 1
ATOM 1132 O O . LYS A 1 148 ? -19.682 1.836 -0.537 1.00 91.88 148 LYS A O 1
ATOM 1137 N N . THR A 1 149 ? -18.946 2.366 -2.574 1.00 93.31 149 THR A N 1
ATOM 1138 C CA . THR A 1 149 ? -19.695 3.634 -2.636 1.00 93.31 149 THR A CA 1
ATOM 1139 C C . THR A 1 149 ? -21.213 3.449 -2.643 1.00 93.31 149 THR A C 1
ATOM 1141 O O . THR A 1 149 ? -21.931 4.250 -2.051 1.00 93.31 149 THR A O 1
ATOM 1144 N N . PHE A 1 150 ? -21.722 2.450 -3.368 1.00 95.50 150 PHE A N 1
ATOM 1145 C CA . PHE A 1 150 ? -23.151 2.349 -3.695 1.00 95.50 150 PHE A CA 1
ATOM 1146 C C . PHE A 1 150 ? -23.874 1.198 -2.993 1.00 95.50 150 PHE A C 1
ATOM 1148 O O . PHE A 1 150 ? -25.049 0.958 -3.264 1.00 95.50 150 PHE A O 1
ATOM 1155 N N . THR A 1 151 ? -23.194 0.466 -2.115 1.00 95.56 151 THR A N 1
ATOM 1156 C CA . THR A 1 151 ? -23.785 -0.645 -1.363 1.00 95.56 151 THR A CA 1
ATOM 1157 C C . THR A 1 151 ? -23.412 -0.543 0.116 1.00 95.56 151 THR A C 1
ATOM 1159 O O . THR A 1 151 ? -22.743 0.395 0.529 1.00 95.56 151 THR A O 1
ATOM 1162 N N . SER A 1 152 ? -23.847 -1.505 0.930 1.00 95.50 152 SER A N 1
ATOM 1163 C CA . SER A 1 152 ? -23.588 -1.521 2.377 1.00 95.50 152 SER A CA 1
ATOM 1164 C C . SER A 1 152 ? -22.257 -2.172 2.771 1.00 95.50 152 SER A C 1
ATOM 1166 O O . SER A 1 152 ? -22.086 -2.541 3.929 1.00 95.50 152 SER A O 1
ATOM 1168 N N . TRP A 1 153 ? -21.337 -2.370 1.823 1.00 95.62 153 TRP A N 1
ATOM 1169 C CA . TRP A 1 153 ? -19.980 -2.805 2.148 1.00 95.62 153 TRP A CA 1
ATOM 1170 C C . TRP A 1 153 ? -19.237 -1.684 2.869 1.00 95.62 153 TRP A C 1
ATOM 1172 O O . TRP A 1 153 ? -19.208 -0.556 2.386 1.00 95.62 153 TRP A O 1
ATOM 1182 N N . GLN A 1 154 ? -18.611 -2.022 3.991 1.00 94.00 154 GLN A N 1
ATOM 1183 C CA . GLN A 1 154 ? -17.776 -1.101 4.753 1.00 94.00 154 GLN A CA 1
ATOM 1184 C C . GLN A 1 154 ? -16.324 -1.529 4.673 1.00 94.00 154 GLN A C 1
ATOM 1186 O O . GLN A 1 154 ? -16.009 -2.713 4.533 1.00 94.00 154 GLN A O 1
ATOM 1191 N N . ASP A 1 155 ? -15.434 -0.560 4.777 1.00 93.81 155 ASP A N 1
ATOM 1192 C CA . ASP A 1 155 ? -14.007 -0.771 4.737 1.00 93.81 155 ASP A CA 1
ATOM 1193 C C . ASP A 1 155 ? -13.325 -0.031 5.882 1.00 93.81 155 ASP A C 1
ATOM 1195 O O . ASP A 1 155 ? -13.718 1.052 6.300 1.00 93.81 155 ASP A O 1
ATOM 1199 N N . TYR A 1 156 ? -12.259 -0.635 6.373 1.00 91.88 156 TYR A N 1
ATOM 1200 C CA . TYR A 1 156 ? -11.505 -0.160 7.515 1.00 91.88 156 TYR A CA 1
ATOM 1201 C C . TYR A 1 156 ? -10.019 -0.265 7.202 1.00 91.88 156 TYR A C 1
ATOM 1203 O O . TYR A 1 156 ? -9.612 -0.970 6.269 1.00 91.88 156 TYR A O 1
ATOM 1211 N N . GLN A 1 157 ? -9.217 0.487 7.946 1.00 88.12 157 GLN A N 1
ATOM 1212 C CA . GLN A 1 157 ? -7.771 0.536 7.805 1.00 88.12 157 GLN A CA 1
ATOM 1213 C C . GLN A 1 157 ? -7.165 0.988 9.132 1.00 88.12 157 GLN A C 1
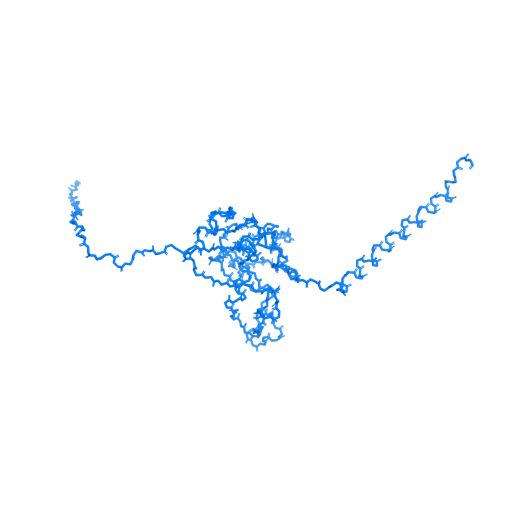ATOM 1215 O O . GLN A 1 157 ? -7.692 1.906 9.760 1.00 88.12 157 GLN A O 1
ATOM 1220 N N . ASP A 1 158 ? -6.089 0.335 9.565 1.00 83.44 158 ASP A N 1
ATOM 1221 C CA . ASP A 1 158 ? -5.321 0.760 10.736 1.00 83.44 158 ASP A CA 1
ATOM 1222 C C . ASP A 1 158 ? -4.162 1.705 10.357 1.00 83.44 158 ASP A C 1
ATOM 1224 O O . ASP A 1 158 ? -3.837 1.911 9.183 1.00 83.44 158 ASP A O 1
ATOM 1228 N N . ASP A 1 159 ? -3.486 2.253 11.368 1.00 76.25 159 ASP A N 1
ATOM 1229 C CA . ASP A 1 159 ? -2.329 3.140 11.179 1.00 76.25 159 ASP A CA 1
ATOM 1230 C C . ASP A 1 159 ? -1.111 2.445 10.539 1.00 76.25 159 ASP A C 1
ATOM 1232 O O . ASP A 1 159 ? -0.172 3.110 10.095 1.00 76.25 159 ASP A O 1
ATOM 1236 N N . LEU A 1 160 ? -1.101 1.108 10.487 1.00 72.88 160 LEU A N 1
ATOM 1237 C CA . LEU A 1 160 ? -0.063 0.311 9.827 1.00 72.88 160 LEU A CA 1
ATOM 1238 C C . LEU A 1 160 ? -0.394 0.052 8.347 1.00 72.88 160 LEU A C 1
ATOM 1240 O O . LEU A 1 160 ? 0.451 -0.444 7.601 1.00 72.88 160 LEU A O 1
ATOM 1244 N N . GLY A 1 161 ? -1.591 0.443 7.905 1.00 75.75 161 GLY A N 1
ATOM 1245 C CA . GLY A 1 161 ? -2.083 0.236 6.553 1.00 75.75 161 GLY A CA 1
ATOM 1246 C C . GLY A 1 161 ? -2.728 -1.130 6.331 1.00 75.75 161 GLY A C 1
ATOM 1247 O O . GLY A 1 161 ? -2.991 -1.474 5.184 1.00 75.75 161 GLY A O 1
ATOM 1248 N N . HIS A 1 162 ? -3.007 -1.906 7.381 1.00 81.00 162 HIS A N 1
ATOM 1249 C CA . HIS A 1 162 ? -3.781 -3.135 7.240 1.00 81.00 162 HIS A CA 1
ATOM 1250 C C . HIS A 1 162 ? -5.252 -2.793 7.028 1.00 81.00 162 HIS A C 1
ATOM 1252 O O . HIS A 1 162 ? -5.891 -2.186 7.888 1.00 81.00 162 HIS A O 1
ATOM 1258 N N . GLY A 1 163 ? -5.791 -3.201 5.880 1.00 87.25 163 GLY A N 1
ATOM 1259 C CA . GLY A 1 163 ? -7.200 -3.038 5.548 1.00 87.25 163 GLY A CA 1
ATOM 1260 C C . GLY A 1 163 ? -8.038 -4.274 5.872 1.00 87.25 163 GLY A C 1
ATOM 1261 O O . GLY A 1 163 ? -7.581 -5.412 5.746 1.00 87.25 163 GLY A O 1
ATOM 1262 N N . TRP A 1 164 ? -9.300 -4.060 6.225 1.00 92.31 164 TRP A N 1
ATOM 1263 C CA . TRP A 1 164 ? -10.317 -5.111 6.247 1.00 92.31 164 TRP A CA 1
ATOM 1264 C C . TRP A 1 164 ? -11.660 -4.559 5.783 1.00 92.31 164 TRP A C 1
ATOM 1266 O O . TRP A 1 164 ? -11.874 -3.348 5.742 1.00 92.31 164 TRP A O 1
ATOM 1276 N N . PHE A 1 165 ? -12.548 -5.457 5.382 1.00 94.50 165 PHE A N 1
ATOM 1277 C CA . PHE A 1 165 ? -13.852 -5.138 4.824 1.00 94.50 165 PHE A CA 1
ATOM 1278 C C . PHE A 1 165 ? -14.930 -5.893 5.580 1.00 94.50 165 PHE A C 1
ATOM 1280 O O . PHE A 1 165 ? -14.752 -7.060 5.924 1.00 94.50 165 PHE A O 1
ATOM 1287 N N . GLN A 1 166 ? -16.068 -5.247 5.784 1.00 96.19 166 GLN A N 1
ATOM 1288 C CA . GLN A 1 166 ? -17.262 -5.875 6.317 1.00 96.19 166 GLN A CA 1
ATOM 1289 C C . GLN A 1 166 ? -18.319 -5.961 5.216 1.00 96.19 166 GLN A C 1
ATOM 1291 O O . GLN A 1 166 ? -18.653 -4.973 4.558 1.00 96.19 166 GLN A O 1
ATOM 1296 N N . SER A 1 167 ? -18.838 -7.168 5.006 1.00 96.06 167 SER A N 1
ATOM 1297 C CA . SER A 1 167 ? -19.949 -7.409 4.088 1.00 96.06 167 SER A CA 1
ATOM 1298 C C . SER A 1 167 ? -21.262 -6.819 4.619 1.00 96.06 167 SER A C 1
ATOM 1300 O O . SER A 1 167 ? -21.416 -6.670 5.831 1.00 96.06 167 SER A O 1
ATOM 1302 N N . PRO A 1 168 ? -22.278 -6.618 3.758 1.00 95.81 168 PRO A N 1
ATOM 1303 C CA . PRO A 1 168 ? -23.619 -6.204 4.182 1.00 95.81 168 PRO A CA 1
ATOM 1304 C C . PRO A 1 168 ? -24.266 -7.126 5.227 1.00 95.81 168 PRO A C 1
ATOM 1306 O O . PRO A 1 168 ? -25.156 -6.713 5.959 1.00 95.81 168 PRO A O 1
ATOM 1309 N N . THR A 1 169 ? -23.823 -8.385 5.292 1.00 96.06 169 THR A N 1
ATOM 1310 C CA . THR A 1 169 ? -24.287 -9.388 6.264 1.00 96.06 169 THR A CA 1
ATOM 1311 C C . THR A 1 169 ? -23.504 -9.391 7.582 1.00 96.06 169 THR A C 1
ATOM 1313 O O . THR A 1 169 ? -23.764 -10.229 8.436 1.00 96.06 169 THR A O 1
ATOM 1316 N N . GLY A 1 170 ? -22.526 -8.496 7.748 1.00 94.75 170 GLY A N 1
ATOM 1317 C CA . GLY A 1 170 ? -21.717 -8.366 8.963 1.00 94.75 170 GLY A CA 1
ATOM 1318 C C . GLY A 1 170 ? -20.447 -9.222 9.004 1.00 94.75 170 GLY A C 1
ATOM 1319 O O . GLY A 1 170 ? -19.630 -9.027 9.897 1.00 94.75 170 GLY A O 1
ATOM 1320 N N . HIS A 1 171 ? -20.230 -10.127 8.041 1.00 95.88 171 HIS A N 1
ATOM 1321 C CA . HIS A 1 171 ? -18.988 -10.907 7.959 1.00 95.88 171 HIS A CA 1
ATOM 1322 C C . HIS A 1 171 ? -17.788 -10.020 7.636 1.00 95.88 171 HIS A C 1
ATOM 1324 O O . HIS A 1 171 ? -17.871 -9.194 6.721 1.00 95.88 171 HIS A O 1
ATOM 1330 N N . GLU A 1 172 ? -16.683 -10.246 8.338 1.00 95.25 172 GLU A N 1
ATOM 1331 C CA . GLU A 1 172 ? -15.425 -9.530 8.158 1.00 95.25 172 GLU A CA 1
ATOM 1332 C C . GLU A 1 172 ? -14.440 -10.329 7.303 1.00 95.25 172 GLU A C 1
ATOM 1334 O O . GLU A 1 172 ? -14.296 -11.545 7.435 1.00 95.25 172 GLU A O 1
ATOM 1339 N N . PHE A 1 173 ? -13.742 -9.616 6.428 1.00 92.62 173 PHE A N 1
ATOM 1340 C CA . PHE A 1 173 ? -12.752 -10.154 5.514 1.00 92.62 173 PHE A CA 1
ATOM 1341 C C . PHE A 1 173 ? -11.505 -9.282 5.570 1.00 92.62 173 PHE A C 1
ATOM 1343 O O . PHE A 1 173 ? -11.551 -8.087 5.274 1.00 92.62 173 PHE A O 1
ATOM 1350 N N . HIS A 1 174 ? -10.372 -9.880 5.910 1.00 87.00 174 HIS A N 1
ATOM 1351 C CA . HIS A 1 174 ? -9.097 -9.179 5.853 1.00 87.00 174 HIS A CA 1
ATOM 1352 C C . HIS A 1 174 ? -8.656 -9.001 4.396 1.00 87.00 174 HIS A C 1
ATOM 1354 O O . HIS A 1 174 ? -8.855 -9.892 3.562 1.00 87.00 174 HIS A O 1
ATOM 1360 N N . ALA A 1 175 ? -8.071 -7.841 4.087 1.00 77.75 175 ALA A N 1
ATOM 1361 C CA . ALA A 1 175 ? -7.401 -7.632 2.810 1.00 77.75 175 ALA A CA 1
ATOM 1362 C C . ALA A 1 175 ? -6.242 -8.633 2.643 1.00 77.75 175 ALA A C 1
ATOM 1364 O O . ALA A 1 175 ? -5.815 -9.289 3.597 1.00 77.75 175 ALA A O 1
ATOM 1365 N N . ALA A 1 176 ? -5.741 -8.777 1.415 1.00 69.00 176 ALA A N 1
ATOM 1366 C CA . ALA A 1 176 ? -4.673 -9.726 1.122 1.00 69.00 176 ALA A CA 1
ATOM 1367 C C . ALA A 1 176 ? -3.442 -9.484 2.018 1.00 69.00 176 ALA A C 1
ATOM 1369 O O . ALA A 1 176 ? -2.945 -8.369 2.105 1.00 69.00 176 ALA A O 1
ATOM 1370 N N . PHE A 1 177 ? -2.920 -10.543 2.646 1.00 60.06 177 PHE A N 1
ATOM 1371 C CA . PHE A 1 177 ? -1.694 -10.480 3.460 1.00 60.06 177 PHE A CA 1
ATOM 1372 C C . PHE A 1 177 ? -0.415 -10.325 2.618 1.00 60.06 177 PHE A C 1
ATOM 1374 O O . PHE A 1 177 ? 0.636 -9.948 3.136 1.00 60.06 177 PHE A O 1
ATOM 1381 N N . PHE A 1 178 ? -0.490 -10.621 1.318 1.00 70.31 178 PHE A N 1
ATOM 1382 C CA . PHE A 1 178 ? 0.610 -10.450 0.372 1.00 70.31 178 PHE A CA 1
ATOM 1383 C C . PHE A 1 178 ? 0.425 -9.147 -0.397 1.00 70.31 178 PHE A C 1
ATOM 1385 O O . PHE A 1 178 ? -0.158 -9.125 -1.479 1.00 70.31 178 PHE A O 1
ATOM 1392 N N . THR A 1 179 ? 0.912 -8.063 0.196 1.00 84.81 179 THR A N 1
ATOM 1393 C CA . THR A 1 179 ? 0.922 -6.728 -0.406 1.00 84.81 179 THR A CA 1
ATOM 1394 C C . THR A 1 179 ? 2.349 -6.325 -0.757 1.00 84.81 179 THR A C 1
ATOM 1396 O O . THR A 1 179 ? 3.319 -7.034 -0.476 1.00 84.81 179 THR A O 1
ATOM 1399 N N . GLY A 1 180 ? 2.506 -5.143 -1.343 1.00 88.38 180 GLY A N 1
ATOM 1400 C CA . GLY A 1 180 ? 3.828 -4.571 -1.566 1.00 88.38 180 GLY A CA 1
ATOM 1401 C C . GLY A 1 180 ? 4.594 -4.304 -0.281 1.00 88.38 180 GLY A C 1
ATOM 1402 O O . GLY A 1 180 ? 5.810 -4.405 -0.289 1.00 88.38 180 GLY A O 1
ATOM 1403 N N . ARG A 1 181 ? 3.926 -4.068 0.850 1.00 86.56 181 ARG A N 1
ATOM 1404 C CA . ARG A 1 181 ? 4.597 -3.941 2.156 1.00 86.56 181 ARG A CA 1
ATOM 1405 C C . ARG A 1 181 ? 5.230 -5.249 2.631 1.00 86.56 181 ARG A C 1
ATOM 1407 O O . ARG A 1 181 ? 6.209 -5.202 3.367 1.00 86.56 181 ARG A O 1
ATOM 1414 N N . THR A 1 182 ? 4.717 -6.393 2.183 1.00 86.00 182 THR A N 1
ATOM 1415 C CA . THR A 1 182 ? 5.316 -7.707 2.457 1.00 86.00 182 THR A CA 1
ATOM 1416 C C . THR A 1 182 ? 6.602 -7.905 1.654 1.00 86.00 182 THR A C 1
ATOM 1418 O O . THR A 1 182 ? 7.564 -8.467 2.168 1.00 86.00 182 THR A O 1
ATOM 1421 N N . LEU A 1 183 ? 6.636 -7.420 0.407 1.00 87.94 183 LEU A N 1
ATOM 1422 C CA . LEU A 1 183 ? 7.800 -7.524 -0.482 1.00 87.94 183 LEU A CA 1
ATOM 1423 C C . LEU A 1 183 ? 8.841 -6.416 -0.230 1.00 87.94 183 LEU A C 1
ATOM 1425 O O . LEU A 1 183 ? 10.038 -6.624 -0.389 1.00 87.94 183 LEU A O 1
ATOM 1429 N N . PHE A 1 184 ? 8.377 -5.241 0.193 1.00 88.69 184 PHE A N 1
ATOM 1430 C CA . PHE A 1 184 ? 9.161 -4.025 0.395 1.00 88.69 184 PHE A CA 1
ATOM 1431 C C . PHE A 1 184 ? 8.955 -3.517 1.832 1.00 88.69 184 PHE A C 1
ATOM 1433 O O . PHE A 1 184 ? 8.253 -2.523 2.052 1.00 88.69 184 PHE A O 1
ATOM 1440 N N . PRO A 1 185 ? 9.561 -4.172 2.840 1.00 82.06 185 PRO A N 1
ATOM 1441 C CA . PRO A 1 185 ? 9.318 -3.869 4.253 1.00 82.06 185 PRO A CA 1
ATOM 1442 C C . PRO A 1 185 ? 9.704 -2.437 4.644 1.00 82.06 185 PRO A C 1
ATOM 1444 O O . PRO A 1 185 ? 9.151 -1.889 5.593 1.00 82.06 185 PRO A O 1
ATOM 1447 N N . GLY A 1 186 ? 10.583 -1.781 3.876 1.00 81.56 186 GLY A N 1
ATOM 1448 C CA . GLY A 1 186 ? 10.900 -0.364 4.061 1.00 81.56 186 GLY A CA 1
ATOM 1449 C C . GLY A 1 186 ? 9.693 0.575 3.914 1.00 81.56 186 GLY A C 1
ATOM 1450 O O . GLY A 1 186 ? 9.743 1.685 4.443 1.00 81.56 186 GLY A O 1
ATOM 1451 N N . LEU A 1 187 ? 8.621 0.140 3.230 1.00 82.38 187 LEU A N 1
ATOM 1452 C CA . LEU A 1 187 ? 7.360 0.878 3.053 1.00 82.38 187 LEU A CA 1
ATOM 1453 C C . LEU A 1 187 ? 6.445 0.840 4.283 1.00 82.38 187 LEU A C 1
ATOM 1455 O O . LEU A 1 187 ? 5.494 1.621 4.350 1.00 82.38 187 LEU A O 1
ATOM 1459 N N . ILE A 1 188 ? 6.697 -0.062 5.233 1.00 76.25 188 ILE A N 1
ATOM 1460 C CA . ILE A 1 188 ? 5.935 -0.121 6.478 1.00 76.25 188 ILE A CA 1
ATOM 1461 C C . ILE A 1 188 ? 6.288 1.131 7.293 1.00 76.25 188 ILE A C 1
ATOM 1463 O O . ILE A 1 188 ? 7.474 1.380 7.533 1.00 76.25 188 ILE A O 1
ATOM 1467 N N . PRO A 1 189 ? 5.299 1.939 7.722 1.00 67.56 189 PRO A N 1
ATOM 1468 C CA . PRO A 1 189 ? 5.563 3.072 8.595 1.00 67.56 189 PRO A CA 1
ATOM 1469 C C . PRO A 1 189 ? 6.338 2.609 9.831 1.00 67.56 189 PRO A C 1
ATOM 1471 O O . PRO A 1 189 ? 5.906 1.699 10.541 1.00 67.56 189 PRO A O 1
ATOM 1474 N N . HIS A 1 190 ? 7.491 3.226 10.093 1.00 64.38 190 HIS A N 1
ATOM 1475 C CA . HIS A 1 190 ? 8.258 2.921 11.294 1.00 64.38 190 HIS A CA 1
ATOM 1476 C C . HIS A 1 190 ? 7.434 3.335 12.517 1.00 64.38 190 HIS A C 1
ATOM 1478 O O . HIS A 1 190 ? 7.186 4.522 12.734 1.00 64.38 190 HIS A O 1
ATOM 1484 N N . ARG A 1 191 ? 6.991 2.360 13.315 1.00 59.53 191 ARG A N 1
ATOM 1485 C CA . ARG A 1 191 ? 6.355 2.637 14.603 1.0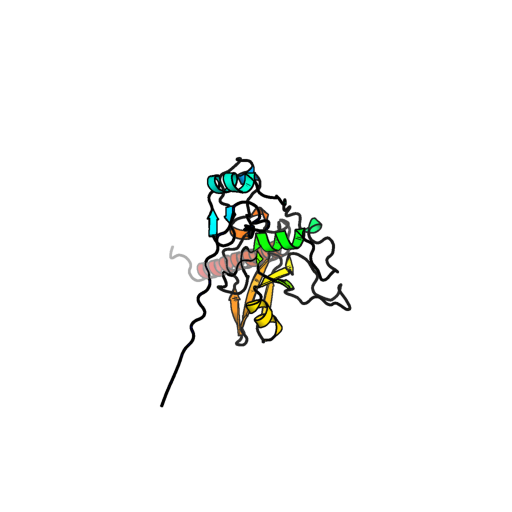0 59.53 191 ARG A CA 1
ATOM 1486 C C . ARG A 1 191 ? 7.437 3.105 15.567 1.00 59.53 191 ARG A C 1
ATOM 1488 O O . ARG A 1 191 ? 8.441 2.411 15.719 1.00 59.53 191 ARG A O 1
ATOM 1495 N N . ASP A 1 192 ? 7.245 4.255 16.210 1.00 61.28 192 ASP A N 1
ATOM 1496 C CA . ASP A 1 192 ? 8.168 4.671 17.266 1.00 61.28 192 ASP A CA 1
ATOM 1497 C C . ASP A 1 192 ? 8.264 3.559 18.328 1.00 61.28 192 ASP A C 1
ATOM 1499 O O . ASP A 1 192 ? 7.227 2.999 18.714 1.00 61.28 192 ASP A O 1
ATOM 1503 N N . PRO A 1 193 ? 9.478 3.200 18.787 1.00 62.91 193 PRO A N 1
ATOM 1504 C CA . PRO A 1 193 ? 9.669 2.144 19.781 1.00 62.91 193 PRO A CA 1
ATOM 1505 C C . PRO A 1 193 ? 8.807 2.337 21.039 1.00 62.91 193 PRO A C 1
ATOM 1507 O O . PRO A 1 193 ? 8.304 1.354 21.586 1.00 62.91 193 PRO A O 1
ATOM 1510 N N . ASP A 1 194 ? 8.554 3.597 21.407 1.00 69.75 194 ASP A N 1
ATOM 1511 C CA . ASP A 1 194 ? 7.803 4.021 22.595 1.00 69.75 194 ASP A CA 1
ATOM 1512 C C . ASP A 1 194 ? 6.294 4.211 22.349 1.00 69.75 194 ASP A C 1
ATOM 1514 O O . ASP A 1 194 ? 5.599 4.888 23.109 1.00 69.75 194 ASP A O 1
ATOM 1518 N N . HIS A 1 195 ? 5.744 3.630 21.280 1.00 70.31 195 HIS A N 1
ATOM 1519 C CA . HIS A 1 195 ? 4.318 3.749 20.986 1.00 70.31 195 HIS A CA 1
ATOM 1520 C C . HIS A 1 195 ? 3.457 3.218 22.157 1.00 70.31 195 HIS A C 1
ATOM 1522 O O . HIS A 1 195 ? 3.650 2.074 22.582 1.00 70.31 195 HIS A O 1
ATOM 1528 N N . PRO A 1 196 ? 2.435 3.959 22.638 1.00 75.06 196 PRO A N 1
ATOM 1529 C CA . PRO A 1 196 ? 1.683 3.620 23.857 1.00 75.06 196 PRO A CA 1
ATOM 1530 C C . PRO A 1 196 ? 0.990 2.249 23.804 1.00 75.06 196 PRO A C 1
ATOM 1532 O O . PRO A 1 196 ? 0.841 1.574 24.823 1.00 75.06 196 PRO A O 1
ATOM 1535 N N . ALA A 1 197 ? 0.619 1.780 22.607 1.00 72.62 197 ALA A N 1
ATOM 1536 C CA . ALA A 1 197 ? 0.117 0.416 22.411 1.00 72.62 197 ALA A CA 1
ATOM 1537 C C . ALA A 1 197 ? 1.095 -0.672 22.900 1.00 72.62 197 ALA A C 1
ATOM 1539 O O . ALA A 1 197 ? 0.646 -1.713 23.370 1.00 72.62 197 ALA A O 1
ATOM 1540 N N . ARG A 1 198 ? 2.415 -0.443 22.832 1.00 73.88 198 ARG A N 1
ATOM 1541 C CA . ARG A 1 198 ? 3.425 -1.387 23.328 1.00 73.88 198 ARG A CA 1
ATOM 1542 C C . ARG A 1 198 ? 3.349 -1.515 24.848 1.00 73.88 198 ARG A C 1
ATOM 1544 O O . ARG A 1 198 ? 3.199 -2.622 25.346 1.00 73.88 198 ARG A O 1
ATOM 1551 N N . ALA A 1 199 ? 3.282 -0.388 25.559 1.00 77.44 199 ALA A N 1
ATOM 1552 C CA . ALA A 1 199 ? 3.089 -0.368 27.010 1.00 77.44 199 ALA A CA 1
ATOM 1553 C C . ALA A 1 199 ? 1.772 -1.045 27.440 1.00 77.44 199 ALA A C 1
ATOM 1555 O O . ALA A 1 199 ? 1.729 -1.757 28.445 1.00 77.44 199 ALA A O 1
ATOM 1556 N N . SER A 1 200 ? 0.696 -0.871 26.663 1.00 80.62 200 SER A N 1
ATOM 1557 C CA . SER A 1 200 ? -0.581 -1.560 26.895 1.00 80.62 200 SER A CA 1
ATOM 1558 C C . SER A 1 200 ? -0.455 -3.082 26.741 1.00 80.62 200 SER A C 1
ATOM 1560 O O . SER A 1 200 ? -0.907 -3.832 27.610 1.00 80.62 200 SER A O 1
ATOM 1562 N N . LEU A 1 201 ? 0.217 -3.547 25.681 1.00 84.31 201 LEU A N 1
ATOM 1563 C CA . LEU A 1 201 ? 0.479 -4.969 25.446 1.00 84.31 201 LEU A CA 1
ATOM 1564 C C . LEU A 1 201 ? 1.389 -5.571 26.519 1.00 84.31 201 LEU A C 1
ATOM 1566 O O . LEU A 1 201 ? 1.099 -6.660 27.011 1.00 84.31 201 LEU A O 1
ATOM 1570 N N . ASP A 1 202 ? 2.434 -4.854 26.928 1.00 85.06 202 ASP A N 1
ATOM 1571 C CA . ASP A 1 202 ? 3.339 -5.277 27.996 1.00 85.06 202 ASP A CA 1
ATOM 1572 C C . ASP A 1 202 ? 2.591 -5.386 29.329 1.00 85.06 202 ASP A C 1
ATOM 1574 O O . ASP A 1 202 ? 2.717 -6.385 30.036 1.00 85.06 202 ASP A O 1
ATOM 1578 N N . THR A 1 203 ? 1.704 -4.431 29.624 1.00 89.75 203 THR A N 1
ATOM 1579 C CA . THR A 1 203 ? 0.826 -4.482 30.802 1.00 89.75 203 THR A CA 1
ATOM 1580 C C . THR A 1 203 ? -0.122 -5.683 30.746 1.00 89.75 203 THR A C 1
ATOM 1582 O O . THR A 1 203 ? -0.284 -6.398 31.737 1.00 89.75 203 THR A O 1
ATOM 1585 N N . ALA A 1 204 ? -0.753 -5.938 29.596 1.00 91.25 204 ALA A N 1
ATOM 1586 C CA . ALA A 1 204 ? -1.650 -7.078 29.412 1.00 91.25 204 ALA A CA 1
ATOM 1587 C C . ALA A 1 204 ? -0.905 -8.417 29.543 1.00 91.25 204 ALA A C 1
ATOM 1589 O O . ALA A 1 204 ? -1.411 -9.357 30.164 1.00 91.25 204 ALA A O 1
ATOM 1590 N N . ARG A 1 205 ? 0.317 -8.491 29.005 1.00 93.25 205 ARG A N 1
ATOM 1591 C CA . ARG A 1 205 ? 1.211 -9.644 29.133 1.00 93.25 205 ARG A CA 1
ATOM 1592 C C . ARG A 1 205 ? 1.603 -9.869 30.587 1.00 93.25 205 ARG A C 1
ATOM 1594 O O . ARG A 1 205 ? 1.469 -10.992 31.066 1.00 93.25 205 ARG A O 1
ATOM 1601 N N . GLN A 1 206 ? 2.003 -8.816 31.297 1.00 92.94 206 GLN A N 1
ATOM 1602 C CA . GLN A 1 206 ? 2.388 -8.897 32.702 1.00 92.94 206 GLN A CA 1
ATOM 1603 C C . GLN A 1 206 ? 1.220 -9.366 33.570 1.00 92.94 206 GLN A C 1
ATOM 1605 O O . GLN A 1 206 ? 1.382 -10.303 34.343 1.00 92.94 206 GLN A O 1
ATOM 1610 N N . LYS A 1 207 ? 0.013 -8.817 33.368 1.00 95.25 207 LYS A N 1
ATOM 1611 C CA . LYS A 1 207 ? -1.203 -9.287 34.055 1.00 95.25 207 LYS A CA 1
ATOM 1612 C C . LYS A 1 207 ? -1.459 -10.775 33.825 1.00 95.25 207 LYS A C 1
ATOM 1614 O O . LYS A 1 207 ? -1.821 -11.480 34.763 1.00 95.25 207 LYS A O 1
ATOM 1619 N N . ARG A 1 208 ? -1.266 -11.263 32.594 1.00 95.62 208 ARG A N 1
ATOM 1620 C CA . ARG A 1 208 ? -1.437 -12.684 32.261 1.00 95.62 208 ARG A CA 1
ATOM 1621 C C . ARG A 1 208 ? -0.395 -13.557 32.963 1.00 95.62 208 ARG A C 1
ATOM 1623 O O . ARG A 1 208 ? -0.764 -14.583 33.518 1.00 95.62 208 ARG A O 1
ATOM 1630 N N . ILE A 1 209 ? 0.872 -13.136 32.971 1.00 95.25 209 ILE A N 1
ATOM 1631 C CA . ILE A 1 209 ? 1.966 -13.840 33.659 1.00 95.25 209 ILE A CA 1
ATOM 1632 C C . ILE A 1 209 ? 1.708 -13.893 35.167 1.00 95.25 209 ILE A C 1
ATOM 1634 O O . ILE A 1 209 ? 1.764 -14.968 35.752 1.00 95.25 209 ILE A O 1
ATOM 1638 N N . THR A 1 210 ? 1.371 -12.760 35.789 1.00 95.44 210 THR A N 1
ATOM 1639 C CA . THR A 1 210 ? 1.077 -12.691 37.227 1.00 95.44 210 THR A CA 1
ATOM 1640 C C . THR A 1 210 ? -0.116 -13.566 37.591 1.00 95.44 210 THR A C 1
ATOM 1642 O O . THR A 1 210 ? -0.029 -14.337 38.539 1.00 95.44 210 THR A O 1
ATOM 1645 N N . LYS A 1 211 ? -1.194 -13.530 36.796 1.00 95.81 211 LYS A N 1
ATOM 1646 C CA . LYS A 1 211 ? -2.355 -14.399 37.008 1.00 95.81 211 LYS A CA 1
ATOM 1647 C C . LYS A 1 211 ? -1.985 -15.882 36.937 1.00 95.81 211 LYS A C 1
ATOM 1649 O O . LYS A 1 211 ? -2.405 -16.637 37.800 1.00 95.81 211 LYS A O 1
ATOM 1654 N N . LEU A 1 212 ? -1.198 -16.288 35.938 1.00 95.44 212 LEU A N 1
ATOM 1655 C CA . LEU A 1 212 ? -0.738 -17.674 35.815 1.00 95.44 212 LEU A CA 1
ATOM 1656 C C . LEU A 1 212 ? 0.126 -18.091 37.011 1.00 95.44 2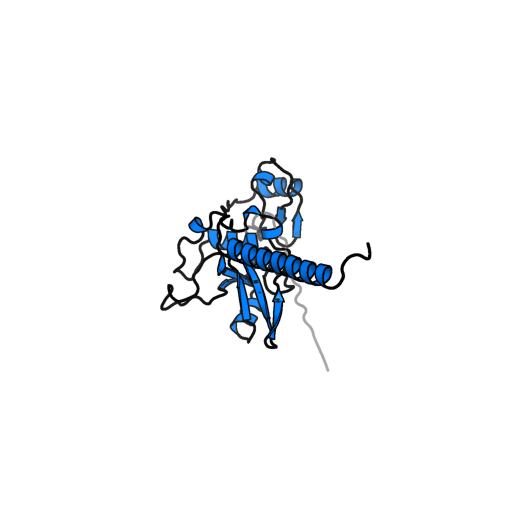12 LEU A C 1
ATOM 1658 O O . LEU A 1 212 ? -0.054 -19.189 37.522 1.00 95.44 212 LEU A O 1
ATOM 1662 N N . ALA A 1 213 ? 1.017 -17.217 37.486 1.00 95.81 213 ALA A N 1
ATOM 1663 C CA . ALA A 1 213 ? 1.840 -17.486 38.663 1.00 95.81 213 ALA A CA 1
ATOM 1664 C C . ALA A 1 213 ? 1.004 -17.595 39.952 1.00 95.81 213 ALA A C 1
ATOM 1666 O O . ALA A 1 213 ? 1.266 -18.458 40.785 1.00 95.81 213 ALA A O 1
ATOM 1667 N N . ASP A 1 214 ? -0.016 -16.749 40.113 1.00 96.12 214 ASP A N 1
ATOM 1668 C CA . ASP A 1 214 ? -0.940 -16.806 41.248 1.00 96.12 214 ASP A CA 1
ATOM 1669 C C . ASP A 1 214 ? -1.822 -18.056 41.215 1.00 96.12 214 ASP A C 1
ATOM 1671 O O . ASP A 1 214 ? -2.032 -18.688 42.250 1.00 96.12 214 ASP A O 1
ATOM 1675 N N . ASP A 1 215 ? -2.343 -18.406 40.039 1.00 95.94 215 ASP A N 1
ATOM 1676 C CA . ASP A 1 215 ? -3.163 -19.599 39.842 1.00 95.94 215 ASP A CA 1
ATOM 1677 C C . ASP A 1 215 ? -2.318 -20.872 40.063 1.00 95.94 215 ASP A C 1
ATOM 1679 O O . ASP A 1 215 ? -2.789 -21.796 40.724 1.00 95.94 215 ASP A O 1
ATOM 1683 N N . GLN A 1 216 ? -1.052 -20.886 39.618 1.00 94.19 216 GLN A N 1
ATOM 1684 C CA . GLN A 1 216 ? -0.102 -21.968 39.901 1.00 94.19 216 GLN A CA 1
ATOM 1685 C C . GLN A 1 216 ? 0.192 -22.080 41.399 1.00 94.19 216 GLN A C 1
ATOM 1687 O O . GLN A 1 216 ? 0.058 -23.162 41.954 1.00 94.19 216 GLN A O 1
ATOM 1692 N N . ARG A 1 217 ? 0.504 -20.967 42.078 1.00 93.94 217 ARG A N 1
ATOM 1693 C CA . ARG A 1 217 ? 0.765 -20.964 43.527 1.00 93.94 217 ARG A CA 1
ATOM 1694 C C . ARG A 1 217 ? -0.421 -21.521 44.315 1.00 93.94 217 ARG A C 1
ATOM 1696 O O . ARG A 1 217 ? -0.233 -22.353 45.191 1.00 93.94 217 ARG A O 1
ATOM 1703 N N . LYS A 1 218 ? -1.646 -21.097 43.986 1.00 95.50 218 LYS A N 1
ATOM 1704 C CA . LYS A 1 218 ? -2.867 -21.626 44.617 1.00 95.50 218 LYS A CA 1
ATOM 1705 C C . LYS A 1 218 ? -3.049 -23.118 44.360 1.00 95.50 218 LYS A C 1
ATOM 1707 O O . LYS A 1 218 ? -3.535 -23.830 45.233 1.00 95.50 218 LYS A O 1
ATOM 1712 N N . TRP A 1 219 ? -2.703 -23.583 43.160 1.00 94.19 219 TRP A N 1
ATOM 1713 C CA . TRP A 1 219 ? -2.757 -25.002 42.835 1.00 94.19 219 TRP A CA 1
ATOM 1714 C C . TRP A 1 219 ? -1.720 -25.793 43.637 1.00 94.19 219 TRP A C 1
ATOM 1716 O O . TRP A 1 219 ? -2.092 -26.811 44.209 1.00 94.19 219 TRP A O 1
ATOM 1726 N N . ASP A 1 220 ? -0.483 -25.301 43.744 1.00 93.94 220 ASP A N 1
ATOM 1727 C CA . ASP A 1 220 ? 0.592 -25.926 44.525 1.00 93.94 220 ASP A CA 1
ATOM 1728 C C . ASP A 1 220 ? 0.244 -25.969 46.027 1.00 93.94 220 ASP A C 1
ATOM 1730 O O . ASP A 1 220 ? 0.471 -26.975 46.691 1.00 93.94 220 ASP A O 1
ATOM 1734 N N . GLU A 1 221 ? -0.365 -24.905 46.567 1.00 94.00 221 GLU A N 1
ATOM 1735 C CA . GLU A 1 221 ? -0.852 -24.852 47.956 1.00 94.00 221 GLU A CA 1
ATOM 1736 C C . GLU A 1 221 ? -1.983 -25.862 48.219 1.00 94.00 221 GLU A C 1
ATOM 1738 O O . GLU A 1 221 ? -2.036 -26.474 49.286 1.00 94.00 221 GLU A O 1
ATOM 1743 N N . ALA A 1 222 ? -2.895 -26.043 47.257 1.00 95.00 222 ALA A N 1
ATOM 1744 C CA . ALA A 1 222 ? -4.003 -26.994 47.362 1.00 95.00 222 ALA A CA 1
ATOM 1745 C C . ALA A 1 222 ? -3.588 -28.446 47.063 1.00 95.00 222 ALA A C 1
ATOM 1747 O O . ALA A 1 222 ? -4.254 -29.380 47.508 1.00 95.00 222 ALA A O 1
ATOM 1748 N N . ASN A 1 223 ? -2.506 -28.632 46.306 1.00 94.19 223 ASN A N 1
ATOM 1749 C CA . ASN A 1 223 ? -1.967 -29.920 45.881 1.00 94.19 223 ASN A CA 1
ATOM 1750 C C . ASN A 1 223 ? -0.475 -29.969 46.228 1.00 94.19 223 ASN A C 1
ATOM 1752 O O . ASN A 1 223 ? 0.363 -30.008 45.320 1.00 94.19 223 ASN A O 1
ATOM 1756 N N . PRO A 1 224 ? -0.129 -29.941 47.530 1.00 90.00 224 PRO A N 1
ATOM 1757 C CA . PRO A 1 224 ? 1.260 -30.020 47.929 1.00 90.00 224 PRO A CA 1
ATOM 1758 C C . PRO A 1 224 ? 1.863 -31.312 47.365 1.00 90.00 224 PRO A C 1
ATOM 1760 O O . PRO A 1 224 ? 1.175 -32.342 47.310 1.00 90.00 224 PRO A O 1
ATOM 1763 N N . PRO A 1 225 ? 3.124 -31.272 46.905 1.00 82.38 225 PRO A N 1
ATOM 1764 C CA . PRO A 1 225 ? 3.776 -32.457 46.387 1.00 82.38 225 PRO A CA 1
ATOM 1765 C C . PRO A 1 225 ? 3.730 -33.580 47.435 1.00 82.38 225 PRO A C 1
ATOM 1767 O O . PRO A 1 225 ? 3.749 -33.315 48.636 1.00 82.38 225 PRO A O 1
ATOM 1770 N N . PRO A 1 226 ? 3.650 -34.845 47.000 1.00 82.62 226 PRO A N 1
ATOM 1771 C CA . PRO A 1 226 ? 3.425 -35.985 47.888 1.00 82.62 226 PRO A CA 1
ATOM 1772 C C . PRO A 1 226 ? 4.623 -36.331 48.798 1.00 82.62 226 PRO A C 1
ATOM 1774 O O . PRO A 1 226 ? 4.612 -37.400 49.408 1.00 82.62 226 PRO A O 1
ATOM 1777 N N . PHE A 1 227 ? 5.648 -35.473 48.871 1.00 71.38 227 PHE A N 1
ATOM 1778 C CA . PHE A 1 227 ? 6.849 -35.639 49.689 1.00 71.38 227 PHE A CA 1
ATOM 1779 C C . PHE A 1 227 ? 7.168 -34.370 50.483 1.00 71.38 227 PHE A C 1
ATOM 1781 O O . PHE A 1 227 ? 7.125 -33.268 49.890 1.00 71.38 227 PHE A O 1
#

Solvent-accessible surface area (backbone atoms only — not comparable to full-atom values): 13723 Å² total; per-residue (Å²): 141,82,90,81,88,80,86,82,80,80,80,88,75,79,86,71,86,88,80,79,91,75,71,87,75,88,83,80,54,76,47,69,56,67,52,33,74,73,63,77,47,71,57,61,26,38,35,65,96,75,42,78,40,53,39,69,65,46,54,64,60,52,72,82,48,90,83,82,90,85,73,62,60,57,80,71,49,38,73,53,34,69,36,86,76,69,49,73,65,35,49,51,51,49,39,53,37,37,53,24,18,44,54,66,87,45,78,49,51,26,92,73,25,45,83,40,56,56,49,58,65,33,90,88,46,32,88,82,31,31,44,39,33,75,50,31,46,46,40,25,30,68,68,58,43,49,44,44,74,76,47,69,38,44,62,47,59,39,88,76,58,57,41,33,35,32,44,74,85,68,55,75,42,62,26,65,84,81,27,24,35,68,75,38,58,74,63,45,67,83,72,62,90,82,41,67,69,52,60,52,51,51,49,54,48,49,54,52,52,52,49,51,54,52,55,48,50,53,47,44,71,75,53,60,70,100,116

Mean predicted aligned error: 11.92 Å

Radius of gyration: 26.99 Å; Cα contacts (8 Å, |Δi|>4): 284; chains: 1; bounding box: 62×58×103 Å

Nearest PDB structures (foldseek):
  6th2-assembly1_A  TM=4.186E-01  e=2.307E+00  Mycolicibacterium smegmatis MC2 155
  2nyz-assembly1_D  TM=4.067E-01  e=1.416E+00  unclassified
  2nyz-assembly1_E  TM=3.260E-01  e=1.700E+00  unclassified
  2d9x-assembly1_A  TM=4.183E-01  e=5.096E+00  Homo sapiens

pLDDT: mean 83.15, std 16.52, range [27.89, 96.38]